Protein AF-A0A3M1SVB4-F1 (afdb_monomer_lite)

Secondary structure (DSSP, 8-state):
-PPPPPEEPTTT--EE-TT-TTEEE-TTT--EEEHHHHHHTTSS-TTT---TTHHHHHHH--HHHHHHHHTSTTHHHHHHHHHHHHHHHHHHHHHHHHHHHHHHHHHHHHHHHT-S-HHHHHHHHHHHHHHHHHHHHHHHHHHHHHSS------S--EEEETTTTEEEE-PPTT--S-S-HHHHHHHTT--SS--PPPPSSPPPSB-TTT--B---SS--SB-TTT--BSB-TTSSBPPP--

Sequence (242 aa):
MPEPSAHRCPYCHEDVAARAADRATCLLCGADHHAECFAENRGCAATACRHPQASLWGRALDHEAVGALAAQPGALERARASALGGQGLFARWVAALGLALGGALLFVAIASALSERPQILLDAALAGACVGLGLSAFLFRRQAEEDLPLRAPREPELHFDPIFGTWTRRFLPGLPPSGPGDELARSVGRAAPPNHPLPGGEGPTACPDCSGSLEPEEPLAFCYHCGGSLVDPQGRWRKVVA

pLDDT: mean 71.02, std 15.65, range [38.31, 93.19]

Structure (mmCIF, N/CA/C/O backbone):
data_AF-A0A3M1SVB4-F1
#
_entry.id   AF-A0A3M1SVB4-F1
#
loop_
_atom_site.group_PDB
_atom_site.id
_atom_site.type_symbol
_atom_site.label_atom_id
_atom_site.label_alt_id
_atom_site.label_comp_id
_atom_site.label_asym_id
_atom_site.label_entity_id
_atom_site.label_seq_id
_atom_site.pdbx_PDB_ins_code
_atom_site.Cartn_x
_atom_site.Cartn_y
_atom_site.Cartn_z
_atom_site.occupancy
_atom_site.B_iso_or_equiv
_atom_site.auth_seq_id
_atom_site.auth_comp_id
_atom_site.auth_asym_id
_atom_site.auth_atom_id
_atom_site.pdbx_PDB_model_num
ATOM 1 N N . MET A 1 1 ? 3.957 8.948 -37.026 1.00 44.50 1 MET A N 1
ATOM 2 C CA . MET A 1 1 ? 3.845 9.150 -35.567 1.00 44.50 1 MET A CA 1
ATOM 3 C C . MET A 1 1 ? 4.513 7.952 -34.918 1.00 44.50 1 MET A C 1
ATOM 5 O O . MET A 1 1 ? 4.221 6.858 -35.386 1.00 44.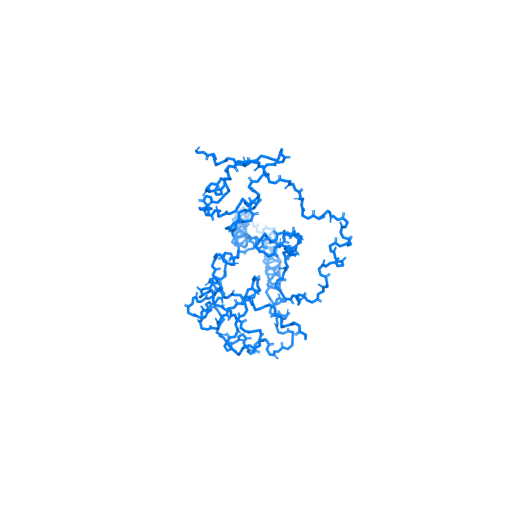50 1 MET A O 1
ATOM 9 N N . PRO A 1 2 ? 5.442 8.127 -33.967 1.00 47.91 2 PRO A N 1
ATOM 10 C CA . PRO A 1 2 ? 6.036 6.993 -33.266 1.00 47.91 2 PRO A CA 1
ATOM 11 C C . PRO A 1 2 ? 4.933 6.243 -32.512 1.00 47.91 2 PRO A C 1
ATOM 13 O O . PRO A 1 2 ? 4.092 6.875 -31.868 1.00 47.91 2 PRO A O 1
ATOM 16 N N . GLU A 1 3 ? 4.893 4.919 -32.650 1.00 54.97 3 GLU A N 1
ATOM 17 C CA . GLU A 1 3 ? 4.007 4.100 -31.828 1.00 54.97 3 GLU A CA 1
ATOM 18 C C . GLU A 1 3 ? 4.420 4.243 -30.355 1.00 54.97 3 GLU A C 1
ATOM 20 O O . GLU A 1 3 ? 5.618 4.324 -30.067 1.00 54.97 3 GLU A O 1
ATOM 25 N N . PRO A 1 4 ? 3.460 4.343 -29.418 1.00 56.34 4 PRO A N 1
ATOM 26 C CA . PRO A 1 4 ? 3.779 4.376 -27.996 1.00 56.34 4 PRO A CA 1
ATOM 27 C C . PRO A 1 4 ? 4.613 3.141 -27.646 1.00 56.34 4 PRO A C 1
ATOM 29 O O . PRO A 1 4 ? 4.270 2.034 -28.055 1.00 56.34 4 PRO A O 1
ATOM 32 N N . SER A 1 5 ? 5.712 3.346 -26.916 1.00 53.06 5 SER A N 1
ATOM 33 C CA . SER A 1 5 ? 6.625 2.281 -26.499 1.00 53.06 5 SER A CA 1
ATOM 34 C C . SER A 1 5 ? 5.839 1.147 -25.848 1.00 53.06 5 SER A C 1
ATOM 36 O O . SER A 1 5 ? 5.163 1.372 -24.841 1.00 53.06 5 SER A O 1
ATOM 38 N N . ALA A 1 6 ? 5.906 -0.047 -26.434 1.00 70.50 6 ALA A N 1
ATOM 39 C CA . ALA A 1 6 ? 5.268 -1.225 -25.875 1.00 70.50 6 ALA A CA 1
ATOM 40 C C . ALA A 1 6 ? 5.825 -1.496 -24.467 1.00 70.50 6 ALA A C 1
ATOM 42 O O . ALA A 1 6 ? 7.034 -1.438 -24.239 1.00 70.50 6 ALA A O 1
ATOM 43 N N . HIS A 1 7 ? 4.935 -1.738 -23.506 1.00 83.44 7 HIS A N 1
ATOM 44 C CA . HIS A 1 7 ? 5.319 -2.085 -22.139 1.00 83.44 7 HIS A CA 1
ATOM 45 C C . HIS A 1 7 ? 5.556 -3.597 -22.058 1.00 83.44 7 HIS A C 1
ATOM 47 O O . HIS A 1 7 ? 4.758 -4.360 -22.590 1.00 83.44 7 HIS A O 1
ATOM 53 N N . ARG A 1 8 ? 6.624 -4.051 -21.390 1.00 90.62 8 ARG A N 1
ATOM 54 C CA . ARG A 1 8 ? 6.904 -5.489 -21.219 1.00 90.62 8 ARG A CA 1
ATOM 55 C C . ARG A 1 8 ? 6.177 -6.075 -20.020 1.00 90.62 8 ARG A C 1
ATOM 57 O O . ARG A 1 8 ? 6.257 -5.525 -18.923 1.00 90.62 8 ARG A O 1
ATOM 64 N N . CYS A 1 9 ? 5.537 -7.223 -20.219 1.00 91.31 9 CYS A N 1
ATOM 65 C CA . CYS A 1 9 ? 4.890 -7.976 -19.153 1.00 91.31 9 CYS A CA 1
ATOM 66 C C . CYS A 1 9 ? 5.945 -8.488 -18.150 1.00 91.31 9 CYS A C 1
ATOM 68 O O . CYS A 1 9 ? 6.855 -9.213 -18.551 1.00 91.31 9 CYS A O 1
ATOM 70 N N . PRO A 1 10 ? 5.829 -8.200 -16.840 1.00 89.56 10 PRO A N 1
ATOM 71 C CA . PRO A 1 10 ? 6.784 -8.672 -15.832 1.00 89.56 10 PRO A CA 1
ATOM 72 C C . PRO A 1 10 ? 6.887 -10.193 -15.635 1.00 89.56 10 PRO A C 1
ATOM 74 O O . PRO A 1 10 ? 7.750 -10.628 -14.879 1.00 89.56 10 PRO A O 1
ATOM 77 N N . TYR A 1 11 ? 5.989 -10.984 -16.233 1.00 90.88 11 TYR A N 1
ATOM 78 C CA . TYR A 1 11 ? 5.984 -12.446 -16.112 1.00 90.88 11 TYR A CA 1
ATOM 79 C C . TYR A 1 11 ? 6.674 -13.126 -17.292 1.00 90.88 11 TYR A C 1
ATOM 81 O O . TYR A 1 11 ? 7.650 -13.842 -17.102 1.00 90.88 11 TYR A O 1
ATOM 89 N N . CYS A 1 12 ? 6.174 -12.904 -18.509 1.00 93.00 12 CYS A N 1
ATOM 90 C CA . CYS A 1 12 ? 6.728 -13.527 -19.712 1.00 93.00 12 CYS A CA 1
ATOM 91 C C . CYS A 1 12 ? 7.829 -12.687 -20.374 1.00 93.00 12 CYS A C 1
ATOM 93 O O . CYS A 1 12 ? 8.516 -13.180 -21.259 1.00 93.00 12 CYS A O 1
ATOM 95 N N . HIS A 1 13 ? 8.016 -11.430 -19.951 1.00 91.50 13 HIS A N 1
ATOM 96 C CA . HIS A 1 13 ? 8.969 -10.470 -20.523 1.00 91.50 13 HIS A CA 1
ATOM 97 C C . HIS A 1 13 ? 8.741 -10.120 -22.003 1.00 91.50 13 HIS A C 1
ATOM 99 O O . HIS A 1 13 ? 9.594 -9.465 -22.613 1.00 91.50 13 HIS A O 1
ATOM 105 N N . GLU A 1 14 ? 7.588 -10.501 -22.553 1.00 92.00 14 GLU A N 1
ATOM 106 C CA . GLU A 1 14 ? 7.129 -10.135 -23.890 1.00 92.00 14 GLU A CA 1
ATOM 107 C C . GLU A 1 14 ? 6.386 -8.794 -23.879 1.00 92.00 14 GLU A C 1
ATOM 109 O O . GLU A 1 14 ? 5.876 -8.339 -22.847 1.00 92.00 14 GLU A O 1
ATOM 114 N N . ASP A 1 15 ? 6.331 -8.152 -25.042 1.00 92.31 15 ASP A N 1
ATOM 115 C CA . ASP A 1 15 ? 5.680 -6.860 -25.218 1.00 92.31 15 ASP A CA 1
ATOM 116 C C . ASP A 1 15 ? 4.149 -7.001 -25.129 1.00 92.31 15 ASP A C 1
ATOM 118 O O . ASP A 1 15 ? 3.527 -7.846 -25.776 1.00 92.31 15 ASP A O 1
ATOM 122 N N . VAL A 1 16 ? 3.521 -6.140 -24.328 1.00 90.12 16 VAL A N 1
ATOM 123 C CA . VAL A 1 16 ? 2.066 -6.005 -24.230 1.00 90.12 16 VAL A CA 1
ATOM 124 C C . VAL A 1 16 ? 1.641 -4.924 -25.213 1.00 90.12 16 VAL A C 1
ATOM 126 O O . VAL A 1 16 ? 1.949 -3.739 -25.046 1.00 90.12 16 VAL A O 1
ATOM 129 N N . ALA A 1 17 ? 0.929 -5.320 -26.264 1.00 85.81 17 ALA A N 1
ATOM 130 C CA . ALA A 1 17 ? 0.442 -4.367 -27.248 1.00 85.81 17 ALA A CA 1
ATOM 131 C C . ALA A 1 17 ? -0.541 -3.370 -26.596 1.00 85.81 17 ALA A C 1
ATOM 133 O O . ALA A 1 17 ? -1.485 -3.739 -25.897 1.00 85.81 17 ALA A O 1
ATOM 134 N N . ALA A 1 18 ? -0.334 -2.072 -26.847 1.00 72.31 18 ALA A N 1
ATOM 135 C CA . ALA A 1 18 ? -0.986 -0.986 -26.106 1.00 72.31 18 ALA A CA 1
ATOM 136 C C . ALA A 1 18 ? -2.531 -1.004 -26.148 1.00 72.31 18 ALA A C 1
ATOM 138 O O . ALA A 1 18 ? -3.178 -0.462 -25.248 1.00 72.31 18 ALA A O 1
ATOM 139 N N . ARG A 1 19 ? -3.121 -1.609 -27.190 1.00 68.12 19 ARG A N 1
ATOM 140 C CA . ARG A 1 19 ? -4.576 -1.711 -27.424 1.00 68.12 19 ARG A CA 1
ATOM 141 C C . ARG A 1 19 ? -5.087 -3.151 -27.492 1.00 68.12 19 ARG A C 1
ATOM 143 O O . ARG A 1 19 ? -6.151 -3.392 -28.058 1.00 68.12 19 ARG A O 1
ATOM 150 N N . ALA A 1 20 ? -4.319 -4.104 -26.988 1.00 75.25 20 ALA A N 1
ATOM 151 C CA . ALA A 1 20 ? -4.681 -5.501 -27.110 1.00 75.25 20 ALA A CA 1
ATOM 152 C C . ALA A 1 20 ? -5.782 -5.873 -26.098 1.00 75.25 20 ALA A C 1
ATOM 154 O O . ALA A 1 20 ? -5.807 -5.371 -24.973 1.00 75.25 20 ALA A O 1
ATOM 155 N N . ALA A 1 21 ? -6.749 -6.687 -26.531 1.00 80.06 21 ALA A N 1
ATOM 156 C CA . ALA A 1 21 ? -7.890 -7.104 -25.705 1.00 80.06 21 ALA A CA 1
ATOM 157 C C . ALA A 1 21 ? -7.462 -7.994 -24.524 1.00 80.06 21 ALA A C 1
ATOM 159 O O . ALA A 1 21 ? -8.173 -8.109 -23.530 1.00 80.06 21 ALA A O 1
ATOM 160 N N . ASP A 1 22 ? -6.281 -8.588 -24.635 1.00 82.38 22 ASP A N 1
ATOM 161 C CA . ASP A 1 22 ? -5.578 -9.398 -23.652 1.00 82.38 22 ASP A CA 1
ATOM 162 C C . ASP A 1 22 ? -4.668 -8.559 -22.739 1.00 82.38 22 ASP A C 1
ATOM 164 O O . ASP A 1 22 ? -3.792 -9.113 -22.091 1.00 82.38 22 ASP A O 1
ATOM 168 N N . ARG A 1 23 ? -4.846 -7.237 -22.641 1.00 87.88 23 ARG A N 1
ATOM 169 C CA . ARG A 1 23 ? -4.112 -6.403 -21.678 1.00 87.88 23 ARG A CA 1
ATOM 170 C C . ARG A 1 23 ? -4.833 -6.350 -20.328 1.00 87.88 23 ARG A C 1
ATOM 172 O O . ARG A 1 23 ? -5.987 -5.935 -20.243 1.00 87.88 23 ARG A O 1
ATOM 179 N N . ALA A 1 24 ? -4.117 -6.664 -19.255 1.00 88.81 24 ALA A N 1
ATOM 180 C CA . ALA A 1 24 ? -4.521 -6.411 -17.876 1.00 88.81 24 ALA A CA 1
ATOM 181 C C . ALA A 1 24 ? -3.561 -5.409 -17.218 1.00 88.81 24 ALA A C 1
ATOM 183 O O . ALA A 1 24 ? -2.347 -5.543 -17.326 1.00 88.81 24 ALA A O 1
ATOM 184 N N . THR A 1 25 ? -4.092 -4.421 -16.496 1.00 85.44 25 THR A N 1
ATOM 185 C CA . THR A 1 25 ? -3.279 -3.423 -15.785 1.00 85.44 25 THR A CA 1
ATOM 186 C C . THR A 1 25 ? -3.437 -3.600 -14.280 1.00 85.44 25 THR A C 1
ATOM 188 O O . THR A 1 25 ? -4.552 -3.629 -13.752 1.00 85.44 25 THR A O 1
ATOM 191 N N . CYS A 1 26 ? -2.321 -3.691 -13.557 1.00 83.19 26 CYS A N 1
ATOM 192 C CA . CYS A 1 26 ? -2.348 -3.768 -12.102 1.00 83.19 26 CYS A CA 1
ATOM 193 C C . CYS A 1 26 ? -2.902 -2.464 -11.503 1.00 83.19 26 CYS A C 1
ATOM 195 O O . CYS A 1 26 ? -2.308 -1.399 -11.658 1.00 83.19 26 CYS A O 1
ATOM 197 N N . LEU A 1 27 ? -3.983 -2.548 -10.724 1.00 79.50 27 LEU A N 1
ATOM 198 C CA . LEU A 1 27 ? -4.614 -1.380 -10.090 1.00 79.50 27 LEU A CA 1
ATOM 199 C C . LEU A 1 27 ? -3.767 -0.716 -8.989 1.00 79.50 27 LEU A C 1
ATOM 201 O O . LEU A 1 27 ? -4.125 0.363 -8.525 1.00 79.50 27 LEU A O 1
ATOM 205 N N . LEU A 1 28 ? -2.680 -1.354 -8.543 1.00 78.69 28 LEU A N 1
ATOM 206 C CA . LEU A 1 28 ? -1.818 -0.847 -7.469 1.00 78.69 28 LEU A CA 1
ATOM 207 C C . LEU A 1 28 ? -0.565 -0.150 -8.004 1.00 78.69 28 LEU A C 1
ATOM 209 O O . LEU A 1 28 ? -0.239 0.941 -7.545 1.00 78.69 28 LEU A O 1
ATOM 213 N N . CYS A 1 29 ? 0.143 -0.765 -8.956 1.00 80.12 29 CYS A N 1
ATOM 214 C CA . CYS A 1 29 ? 1.381 -0.206 -9.511 1.00 80.12 29 CYS A CA 1
ATOM 215 C C . CYS A 1 29 ? 1.255 0.308 -10.951 1.00 80.12 29 CYS A C 1
ATOM 217 O O . CYS A 1 29 ? 2.188 0.936 -11.435 1.00 80.12 29 CYS A O 1
ATOM 219 N N . GLY A 1 30 ? 0.137 0.051 -11.636 1.00 83.31 30 GLY A N 1
ATOM 220 C CA . GLY A 1 30 ? -0.077 0.469 -13.024 1.00 83.31 30 GLY A CA 1
ATOM 221 C C . GLY A 1 30 ? 0.683 -0.348 -14.072 1.00 83.31 30 GLY A C 1
ATOM 222 O O . GLY A 1 30 ? 0.624 0.006 -15.242 1.00 83.31 30 GLY A O 1
ATOM 223 N N . ALA A 1 31 ? 1.388 -1.417 -13.683 1.00 86.50 31 ALA A N 1
ATOM 224 C CA . ALA A 1 31 ? 2.101 -2.277 -14.626 1.00 86.50 31 ALA A CA 1
ATOM 225 C C . ALA A 1 31 ? 1.128 -3.034 -15.542 1.00 86.50 31 ALA A C 1
ATOM 227 O O . ALA A 1 31 ? 0.095 -3.530 -15.079 1.00 86.50 31 ALA A O 1
ATOM 228 N N . ASP A 1 32 ? 1.489 -3.139 -16.820 1.00 90.50 32 ASP A N 1
ATOM 229 C CA . ASP A 1 32 ? 0.746 -3.902 -17.818 1.00 90.50 32 ASP A CA 1
ATOM 230 C C . ASP A 1 32 ? 1.206 -5.361 -17.867 1.00 90.50 32 ASP A C 1
ATOM 232 O O . ASP A 1 32 ? 2.391 -5.676 -17.752 1.00 90.50 32 ASP A O 1
ATOM 236 N N . HIS A 1 33 ? 0.240 -6.250 -18.057 1.00 91.00 33 HIS A N 1
ATOM 237 C CA . HIS A 1 33 ? 0.404 -7.690 -18.171 1.00 91.00 33 HIS A CA 1
ATOM 238 C C . HIS A 1 33 ? -0.462 -8.213 -19.313 1.00 91.00 33 HIS A C 1
ATOM 240 O O . HIS A 1 33 ? -1.511 -7.639 -19.612 1.00 91.00 33 HIS A O 1
ATOM 246 N N . HIS A 1 34 ? -0.091 -9.358 -19.877 1.00 93.06 34 HIS A N 1
ATOM 247 C CA . HIS A 1 34 ? -1.065 -10.179 -20.589 1.00 93.06 34 HIS A CA 1
ATOM 248 C C . HIS A 1 34 ? -2.101 -10.704 -19.590 1.00 93.06 34 HIS A C 1
ATOM 250 O O . HIS A 1 34 ? -1.763 -11.084 -18.464 1.00 93.06 34 HIS A O 1
ATOM 256 N N . ALA A 1 35 ? -3.367 -10.708 -19.985 1.00 90.00 35 ALA A N 1
ATOM 257 C CA . ALA A 1 35 ? -4.499 -11.079 -19.151 1.00 90.00 35 ALA A CA 1
ATOM 258 C C . ALA A 1 35 ? -4.358 -12.516 -18.645 1.00 90.00 35 ALA A C 1
ATOM 260 O O . ALA A 1 35 ? -4.635 -12.777 -17.478 1.00 90.00 35 ALA A O 1
ATOM 261 N N . GLU A 1 36 ? -3.839 -13.411 -19.489 1.00 90.69 36 GLU A N 1
ATOM 262 C CA . GLU A 1 36 ? -3.527 -14.792 -19.123 1.00 90.69 36 GLU A CA 1
ATOM 263 C C . GLU A 1 36 ? -2.444 -14.862 -18.038 1.00 90.69 36 GLU A C 1
ATOM 265 O O . GLU A 1 36 ? -2.686 -15.437 -16.979 1.00 90.69 36 GLU A O 1
ATOM 270 N N . CYS A 1 37 ? -1.302 -14.184 -18.223 1.00 91.50 37 CYS A N 1
ATOM 271 C CA . CYS A 1 37 ? -0.236 -14.157 -17.216 1.00 91.50 37 CYS A CA 1
ATOM 272 C C . CYS A 1 37 ? -0.710 -13.567 -15.878 1.00 91.50 37 CYS A C 1
ATOM 274 O O . CYS A 1 37 ? -0.323 -14.052 -14.813 1.00 91.50 37 CYS A O 1
ATOM 276 N N . PHE A 1 38 ? -1.539 -12.520 -15.915 1.00 90.75 38 PHE A N 1
ATOM 277 C CA . PHE A 1 38 ? -2.094 -11.900 -14.710 1.00 90.75 38 PHE A CA 1
ATOM 278 C C . PHE A 1 38 ? -3.065 -12.837 -13.975 1.00 90.75 38 PHE A C 1
ATOM 280 O O . PHE A 1 38 ? -3.019 -12.928 -12.744 1.00 90.75 38 PHE A O 1
ATOM 287 N N . ALA A 1 39 ? -3.914 -13.554 -14.720 1.00 85.88 39 ALA A N 1
ATOM 288 C CA . ALA A 1 39 ? -4.879 -14.508 -14.181 1.00 85.88 39 ALA A CA 1
ATOM 289 C C . ALA A 1 39 ? -4.195 -15.753 -13.592 1.00 85.88 39 ALA A C 1
ATOM 291 O O . ALA A 1 39 ? -4.492 -16.141 -12.459 1.00 85.88 39 ALA A O 1
ATOM 292 N N . GLU A 1 40 ? -3.239 -16.341 -14.317 1.00 89.12 40 GLU A N 1
ATOM 293 C CA . GLU A 1 40 ? -2.499 -17.536 -13.890 1.00 89.12 40 GLU A CA 1
ATOM 294 C C . GLU A 1 40 ? -1.752 -17.291 -12.572 1.00 89.12 40 GLU A C 1
ATOM 296 O O . GLU A 1 40 ? -1.820 -18.093 -11.637 1.00 89.12 40 GLU A O 1
ATOM 301 N N . ASN A 1 41 ? -1.119 -16.122 -12.453 1.00 87.00 41 ASN A N 1
ATOM 302 C CA . ASN A 1 41 ? -0.373 -15.736 -11.259 1.00 87.00 41 ASN A CA 1
ATOM 303 C C . ASN A 1 41 ? -1.246 -15.093 -10.169 1.00 87.00 41 ASN A C 1
ATOM 305 O O . ASN A 1 41 ? -0.741 -14.753 -9.093 1.00 87.00 41 ASN A O 1
ATOM 309 N N . ARG A 1 42 ? -2.556 -14.949 -10.417 1.00 85.31 42 ARG A N 1
ATOM 310 C CA . ARG A 1 42 ? -3.536 -14.353 -9.495 1.00 85.31 42 ARG A CA 1
ATOM 311 C C . ARG A 1 42 ? -3.110 -12.964 -9.005 1.00 85.31 42 ARG A C 1
ATOM 313 O O . ARG A 1 42 ? -3.245 -12.654 -7.815 1.00 85.31 42 ARG A O 1
ATOM 320 N N . GLY A 1 43 ? -2.592 -12.123 -9.901 1.00 86.69 43 GLY A N 1
ATOM 321 C CA . GLY A 1 43 ? -2.200 -10.744 -9.598 1.00 86.69 43 GLY A CA 1
ATOM 322 C C . GLY A 1 43 ? -0.923 -10.282 -10.299 1.00 86.69 43 GLY A C 1
ATOM 323 O O . GLY A 1 43 ? -0.471 -10.876 -11.269 1.00 86.69 43 GLY A O 1
ATOM 324 N N . CYS A 1 44 ? -0.353 -9.180 -9.800 1.00 88.38 44 CYS A N 1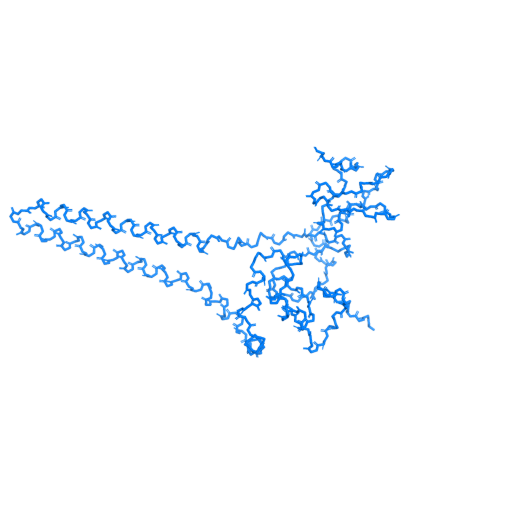
ATOM 325 C CA . CYS A 1 44 ? 0.910 -8.625 -10.293 1.00 88.38 44 CYS A CA 1
ATOM 326 C C . CYS A 1 44 ? 2.109 -9.290 -9.601 1.00 88.38 44 CYS A C 1
ATOM 328 O O . CYS A 1 44 ? 2.041 -9.623 -8.413 1.00 88.38 44 CYS A O 1
ATOM 330 N N . ALA A 1 45 ? 3.226 -9.426 -10.323 1.00 82.62 45 ALA A N 1
ATOM 331 C CA . ALA A 1 45 ? 4.447 -10.031 -9.805 1.00 82.62 45 ALA A CA 1
ATOM 332 C C . ALA A 1 45 ? 4.950 -9.238 -8.596 1.00 82.62 45 ALA A C 1
ATOM 334 O O . ALA A 1 45 ? 5.080 -8.021 -8.679 1.00 82.62 45 ALA A O 1
ATOM 335 N N . ALA A 1 46 ? 5.281 -9.900 -7.483 1.00 72.88 46 ALA A N 1
ATOM 336 C CA . ALA A 1 46 ? 5.789 -9.218 -6.284 1.00 72.88 46 ALA A CA 1
ATOM 337 C C . ALA A 1 46 ? 7.106 -8.458 -6.540 1.00 72.88 46 ALA A C 1
ATOM 339 O O . ALA A 1 46 ? 7.401 -7.468 -5.877 1.00 72.88 46 ALA A O 1
ATOM 340 N N . THR A 1 47 ? 7.886 -8.903 -7.527 1.00 70.06 47 THR A N 1
ATOM 341 C CA . THR A 1 47 ? 9.111 -8.237 -7.985 1.00 70.06 47 THR A CA 1
ATOM 342 C C . THR A 1 47 ? 8.829 -6.927 -8.723 1.00 70.06 47 THR A C 1
ATOM 344 O O . THR A 1 47 ? 9.604 -5.983 -8.601 1.00 70.06 47 THR A O 1
ATOM 347 N N . ALA A 1 48 ? 7.702 -6.835 -9.436 1.00 70.06 48 ALA A N 1
ATOM 348 C CA . ALA A 1 48 ? 7.284 -5.632 -10.158 1.00 70.06 48 ALA A CA 1
ATOM 349 C C . ALA A 1 48 ? 6.353 -4.732 -9.327 1.00 70.06 48 ALA A C 1
ATOM 351 O O . ALA A 1 48 ? 6.383 -3.506 -9.434 1.00 70.06 48 ALA A O 1
ATOM 352 N N . CYS A 1 49 ? 5.535 -5.323 -8.457 1.00 80.69 49 CYS A N 1
ATOM 353 C CA . CYS A 1 49 ? 4.619 -4.623 -7.575 1.00 80.69 49 CYS A CA 1
ATOM 354 C C . CYS A 1 49 ? 5.204 -4.533 -6.170 1.00 80.69 49 CYS A C 1
ATOM 356 O O . CYS A 1 49 ? 5.134 -5.477 -5.389 1.00 80.69 49 CYS A O 1
ATOM 358 N N . ARG A 1 50 ? 5.687 -3.348 -5.784 1.00 68.69 50 ARG A N 1
ATOM 359 C CA . ARG A 1 50 ? 6.162 -3.102 -4.409 1.00 68.69 50 ARG A CA 1
ATOM 360 C C . ARG A 1 50 ? 5.042 -3.104 -3.354 1.00 68.69 50 ARG A C 1
ATOM 362 O O . ARG A 1 50 ? 5.303 -2.793 -2.195 1.00 68.69 50 ARG A O 1
ATOM 369 N N . HIS A 1 51 ? 3.802 -3.414 -3.736 1.00 70.81 51 HIS A N 1
ATOM 370 C CA . HIS A 1 51 ? 2.685 -3.481 -2.808 1.00 70.81 51 HIS A CA 1
ATOM 371 C C . HIS A 1 51 ? 2.566 -4.906 -2.239 1.00 70.81 51 HIS A C 1
ATOM 373 O O . HIS A 1 51 ? 2.252 -5.828 -2.993 1.00 70.81 51 HIS A O 1
ATOM 379 N N . PRO A 1 52 ? 2.737 -5.118 -0.919 1.00 62.84 52 PRO A N 1
ATOM 380 C CA . PRO A 1 52 ? 2.745 -6.457 -0.310 1.00 62.84 52 PRO A CA 1
ATOM 381 C C . PRO A 1 52 ? 1.419 -7.219 -0.469 1.00 62.84 52 PRO A C 1
ATOM 383 O O . PRO A 1 52 ? 1.354 -8.422 -0.247 1.00 62.84 52 PRO A O 1
ATOM 386 N N . GLN A 1 53 ? 0.357 -6.524 -0.880 1.00 65.06 53 GLN A N 1
ATOM 387 C CA . GLN A 1 53 ? -0.970 -7.093 -1.107 1.00 65.06 53 GLN A CA 1
ATOM 388 C C . GLN A 1 53 ? -1.261 -7.419 -2.582 1.00 65.06 53 GLN A C 1
ATOM 390 O O . GLN A 1 53 ? -2.349 -7.898 -2.879 1.00 65.06 53 GLN A O 1
ATOM 395 N N . ALA A 1 54 ? -0.342 -7.192 -3.523 1.00 63.66 54 ALA A N 1
ATOM 396 C CA . ALA A 1 54 ? -0.621 -7.353 -4.956 1.00 63.66 54 ALA A CA 1
ATOM 397 C C . ALA A 1 54 ? -1.123 -8.757 -5.356 1.00 63.66 54 ALA A C 1
ATOM 399 O O . ALA A 1 54 ? -1.980 -8.877 -6.230 1.00 63.66 54 ALA A O 1
ATOM 400 N N . SER A 1 55 ? -0.662 -9.799 -4.661 1.00 60.66 55 SER A N 1
ATOM 401 C CA . SER A 1 55 ? -1.086 -11.198 -4.842 1.00 60.66 55 SER A CA 1
ATOM 402 C C . SER A 1 55 ? -2.407 -11.562 -4.141 1.00 60.66 55 SER A C 1
ATOM 404 O O . SER A 1 55 ? -2.948 -12.655 -4.326 1.00 60.66 55 SER A O 1
ATOM 406 N N . LEU A 1 56 ? -2.926 -10.680 -3.281 1.00 57.84 56 LEU A N 1
ATOM 407 C CA . LEU A 1 56 ? -4.226 -10.851 -2.626 1.00 57.84 56 LEU A CA 1
ATOM 408 C C . LEU A 1 56 ? -5.352 -10.281 -3.491 1.00 57.84 56 LEU A C 1
ATOM 410 O O . LEU A 1 56 ? -6.432 -10.861 -3.551 1.00 57.84 56 LEU A O 1
ATOM 414 N N . TRP A 1 57 ? -5.090 -9.188 -4.209 1.00 55.38 57 TRP A N 1
ATOM 415 C CA . TRP A 1 57 ? -6.103 -8.522 -5.027 1.00 55.38 57 TRP A CA 1
ATOM 416 C C . TRP A 1 57 ? -6.428 -9.282 -6.313 1.00 55.38 57 TRP A C 1
ATOM 418 O O . TRP A 1 57 ? -7.588 -9.300 -6.712 1.00 55.38 57 TRP A O 1
ATOM 428 N N . GLY A 1 58 ? -5.467 -9.992 -6.912 1.00 54.06 58 GLY A N 1
ATOM 429 C CA . GLY A 1 58 ? -5.767 -10.853 -8.060 1.00 54.06 58 GLY A CA 1
ATOM 430 C C . GLY A 1 58 ? -6.524 -12.142 -7.706 1.00 54.06 58 GLY A C 1
ATOM 431 O O . GLY A 1 58 ? -6.914 -12.875 -8.604 1.00 54.06 58 GLY A O 1
ATOM 432 N N . ARG A 1 59 ? -6.790 -12.410 -6.416 1.00 50.00 59 ARG A N 1
ATOM 433 C CA . ARG A 1 59 ? -7.726 -13.461 -5.971 1.00 50.00 59 ARG A CA 1
ATOM 434 C C . ARG A 1 59 ? -9.150 -12.966 -5.728 1.00 50.00 59 ARG A C 1
ATOM 436 O O . ARG A 1 59 ? -10.063 -13.779 -5.732 1.00 50.00 59 ARG A O 1
ATOM 443 N N . ALA A 1 60 ? -9.332 -11.675 -5.453 1.00 46.09 60 ALA A N 1
ATOM 444 C CA . ALA A 1 60 ? -10.619 -11.120 -5.024 1.00 46.09 60 ALA A CA 1
ATOM 445 C C . ALA A 1 60 ? -11.441 -10.524 -6.175 1.00 46.09 60 ALA A C 1
ATOM 447 O O . ALA A 1 60 ? -12.602 -10.169 -5.996 1.00 46.09 60 ALA A O 1
ATOM 448 N N . LEU A 1 61 ? -10.828 -10.380 -7.342 1.00 52.03 61 LEU A N 1
ATOM 449 C CA . LEU A 1 61 ? -11.401 -9.687 -8.473 1.00 52.03 61 LEU A CA 1
ATOM 450 C C . LEU A 1 61 ? -11.500 -10.660 -9.643 1.00 52.03 61 LEU A C 1
ATOM 452 O O . LEU A 1 61 ? -10.566 -10.785 -10.429 1.00 52.03 61 LEU A O 1
ATOM 456 N N . ASP A 1 62 ? -12.640 -11.348 -9.744 1.00 54.59 62 ASP A N 1
ATOM 457 C CA . ASP A 1 62 ? -13.033 -11.992 -10.997 1.00 54.59 62 ASP A CA 1
ATOM 458 C C . ASP A 1 62 ? -12.921 -10.953 -12.120 1.00 54.59 62 ASP A C 1
ATOM 460 O O . ASP A 1 62 ? -13.424 -9.829 -11.998 1.00 54.59 62 ASP A O 1
ATOM 464 N N . HIS A 1 63 ? -12.241 -11.310 -13.210 1.00 53.94 63 HIS A N 1
ATOM 465 C CA . HIS A 1 63 ? -12.010 -10.413 -14.347 1.00 53.94 63 HIS A CA 1
ATOM 466 C C . HIS A 1 63 ? -13.319 -9.818 -14.891 1.00 53.94 63 HIS A C 1
ATOM 468 O O . HIS A 1 63 ? -13.353 -8.664 -15.322 1.00 53.94 63 HIS A O 1
ATOM 474 N N . GLU A 1 64 ? -14.413 -10.575 -14.792 1.00 55.25 64 GLU A N 1
ATOM 475 C CA . GLU A 1 64 ? -15.756 -10.146 -15.172 1.00 55.25 64 GLU A CA 1
ATOM 476 C C . GLU A 1 64 ? -16.298 -9.042 -14.246 1.00 55.25 64 GLU A C 1
ATOM 478 O O . GLU A 1 64 ? -16.862 -8.051 -14.714 1.00 55.25 64 GLU A O 1
ATOM 483 N N . ALA A 1 65 ? -16.039 -9.135 -12.938 1.00 56.75 65 ALA A N 1
ATOM 484 C CA . ALA A 1 65 ? -16.453 -8.132 -11.959 1.00 56.75 65 ALA A CA 1
ATOM 485 C C . ALA A 1 65 ? -15.666 -6.819 -12.105 1.00 56.75 65 ALA A C 1
ATOM 487 O O . ALA A 1 65 ? -16.248 -5.739 -11.978 1.00 56.75 65 ALA A O 1
ATOM 488 N N . VAL A 1 66 ? -14.365 -6.883 -12.418 1.00 57.56 66 VAL A N 1
ATOM 489 C CA . VAL A 1 66 ? -13.546 -5.680 -12.682 1.00 57.56 66 VAL A CA 1
ATOM 490 C C . VAL A 1 66 ? -13.927 -5.034 -14.000 1.00 57.56 66 VAL A C 1
ATOM 492 O O . VAL A 1 66 ? -14.058 -3.814 -14.041 1.00 57.56 66 VAL A O 1
ATOM 495 N N . GLY A 1 67 ? -14.139 -5.823 -15.057 1.00 60.31 67 GLY A N 1
ATOM 496 C CA . GLY A 1 67 ? -14.615 -5.312 -16.342 1.00 60.31 67 GLY A CA 1
ATOM 497 C C . GLY A 1 67 ? -15.964 -4.605 -16.198 1.00 60.31 67 GLY A C 1
ATOM 498 O O . GLY A 1 67 ? -16.128 -3.480 -16.673 1.00 60.31 67 GLY A O 1
ATOM 499 N N . ALA A 1 68 ? -16.897 -5.205 -15.452 1.00 62.94 68 ALA A N 1
ATOM 500 C CA . ALA A 1 68 ? -18.201 -4.614 -15.162 1.00 62.94 68 ALA A CA 1
ATOM 501 C C . ALA A 1 68 ? -18.116 -3.346 -14.288 1.00 62.94 68 ALA A C 1
ATOM 503 O O . ALA A 1 68 ? -18.874 -2.400 -14.517 1.00 62.94 68 ALA A O 1
ATOM 504 N N . LEU A 1 69 ? -17.195 -3.288 -13.313 1.00 55.22 69 LEU A N 1
ATOM 505 C CA . LEU A 1 69 ? -16.960 -2.078 -12.514 1.00 55.22 69 LEU A CA 1
ATOM 506 C C . LEU A 1 69 ? -16.275 -0.975 -13.332 1.00 55.22 69 LEU A C 1
ATOM 508 O O . LEU A 1 69 ? -16.683 0.178 -13.254 1.00 55.22 69 LEU A O 1
ATOM 512 N N . ALA A 1 70 ? -15.248 -1.300 -14.116 1.00 56.84 70 ALA A N 1
ATOM 513 C CA . ALA A 1 70 ? -14.489 -0.334 -14.911 1.00 56.84 70 ALA A CA 1
ATOM 514 C C . ALA A 1 70 ? -15.327 0.276 -16.047 1.00 56.84 70 ALA A C 1
ATOM 516 O O . ALA A 1 70 ? -15.126 1.436 -16.402 1.00 56.84 70 ALA A O 1
ATOM 517 N N . ALA A 1 71 ? -16.307 -0.469 -16.570 1.00 66.62 71 ALA A N 1
ATOM 518 C CA . ALA A 1 71 ? -17.276 0.030 -17.544 1.00 66.62 71 ALA A CA 1
ATOM 519 C C . ALA A 1 71 ? -18.259 1.065 -16.960 1.00 66.62 71 ALA A C 1
ATOM 521 O O . ALA A 1 71 ? -18.932 1.765 -17.716 1.00 66.62 71 ALA A O 1
ATOM 522 N N . GLN A 1 72 ? -18.355 1.185 -15.631 1.00 67.62 72 GLN A N 1
ATOM 523 C CA . GLN A 1 72 ? -19.202 2.177 -14.977 1.00 67.62 72 GLN A CA 1
ATOM 524 C C . GLN A 1 72 ? -18.392 3.430 -14.604 1.00 67.62 72 GLN A C 1
ATOM 526 O O . GLN A 1 72 ? -17.538 3.368 -13.710 1.00 67.62 72 GLN A O 1
ATOM 531 N N . PRO A 1 73 ? -18.692 4.601 -15.200 1.00 62.75 73 PRO A N 1
ATOM 532 C CA . PRO A 1 73 ? -18.074 5.859 -14.797 1.00 62.75 73 PRO A CA 1
ATOM 533 C C . PRO A 1 73 ? -18.253 6.081 -13.286 1.00 62.75 73 PRO A C 1
ATOM 535 O O . PRO A 1 73 ? -19.356 5.957 -12.749 1.00 62.75 73 PRO A O 1
ATOM 538 N N . GLY A 1 74 ? -17.159 6.363 -12.578 1.00 65.56 74 GLY A N 1
ATOM 539 C CA . GLY A 1 74 ? -17.178 6.641 -11.139 1.00 65.56 74 GLY A CA 1
ATOM 540 C C . GLY A 1 74 ? -17.413 5.431 -10.222 1.00 65.56 74 GLY A C 1
ATOM 541 O O . GLY A 1 74 ? -17.575 5.606 -9.014 1.00 65.56 74 GLY A O 1
ATOM 542 N N . ALA A 1 75 ? -17.446 4.189 -10.722 1.00 68.56 75 ALA A N 1
ATOM 543 C CA . ALA A 1 75 ? -17.515 3.015 -9.842 1.00 68.56 75 ALA A CA 1
ATOM 544 C C . ALA A 1 75 ? -16.238 2.829 -9.011 1.00 68.56 75 ALA A C 1
ATOM 546 O O . ALA A 1 75 ? -16.323 2.460 -7.842 1.00 68.56 75 ALA A O 1
ATOM 547 N N . LEU A 1 76 ? -15.073 3.175 -9.568 1.00 62.06 76 LEU A N 1
ATOM 548 C CA . LEU A 1 76 ? -13.805 3.153 -8.835 1.00 62.06 76 LEU A CA 1
ATOM 549 C C . LEU A 1 76 ? -13.783 4.196 -7.702 1.00 62.06 76 LEU A C 1
ATOM 551 O O . LEU A 1 76 ? -13.317 3.912 -6.601 1.00 62.06 76 LEU A O 1
ATOM 555 N N . GLU A 1 77 ? -14.333 5.389 -7.946 1.00 64.06 77 GLU A N 1
ATOM 556 C CA . GLU A 1 77 ? -14.487 6.438 -6.929 1.00 64.06 77 GLU A CA 1
ATOM 557 C C . GLU A 1 77 ? -15.508 6.065 -5.861 1.00 64.06 77 GLU A C 1
ATOM 559 O O . GLU A 1 77 ? -15.250 6.301 -4.685 1.00 64.06 77 GLU A O 1
ATOM 564 N N . ARG A 1 78 ? -16.618 5.414 -6.226 1.00 66.62 78 ARG A N 1
ATOM 565 C CA . ARG A 1 78 ? -17.585 4.888 -5.251 1.00 66.62 78 ARG A CA 1
ATOM 566 C C . ARG A 1 78 ? -17.001 3.751 -4.416 1.00 66.62 78 ARG A C 1
ATOM 568 O O . ARG A 1 78 ? -17.196 3.759 -3.207 1.00 66.62 78 ARG A O 1
ATOM 575 N N . ALA A 1 79 ? -16.233 2.845 -5.021 1.00 63.56 79 ALA A N 1
ATOM 576 C CA . ALA A 1 79 ? -15.526 1.779 -4.311 1.00 63.56 79 ALA A CA 1
ATOM 577 C C . ALA A 1 79 ? -14.457 2.338 -3.353 1.00 63.56 79 ALA A C 1
ATOM 579 O O . ALA A 1 79 ? -14.354 1.895 -2.207 1.00 63.56 79 ALA A O 1
ATOM 580 N N . ARG A 1 80 ? -13.707 3.368 -3.777 1.00 62.03 80 ARG A N 1
ATOM 581 C CA . ARG A 1 80 ? -12.788 4.117 -2.898 1.00 62.03 80 ARG A CA 1
ATOM 582 C C . ARG A 1 80 ? -13.536 4.833 -1.776 1.00 62.03 80 ARG A C 1
ATOM 584 O O . ARG A 1 80 ? -13.123 4.739 -0.626 1.00 62.03 80 ARG A O 1
ATOM 591 N N . ALA A 1 81 ? -14.639 5.510 -2.082 1.00 57.50 81 ALA A N 1
ATOM 592 C CA . ALA A 1 81 ? -15.448 6.215 -1.093 1.00 57.50 81 ALA A CA 1
ATOM 593 C C . ALA A 1 81 ? -16.104 5.255 -0.088 1.00 57.50 81 ALA A C 1
ATOM 595 O O . ALA A 1 81 ? -16.208 5.603 1.082 1.00 57.50 81 ALA A O 1
ATOM 596 N N . SER A 1 82 ? -16.488 4.038 -0.490 1.00 60.78 82 SER A N 1
ATOM 597 C CA . SER A 1 82 ? -16.986 3.009 0.432 1.00 60.78 82 SER A CA 1
ATOM 598 C C . SER A 1 82 ? -15.873 2.383 1.270 1.00 60.78 82 SER A C 1
ATOM 600 O O . SER A 1 82 ? -16.081 2.134 2.454 1.00 60.78 82 SER A O 1
ATOM 602 N N . ALA A 1 83 ? -14.685 2.181 0.690 1.00 56.47 83 ALA A N 1
ATOM 603 C CA . ALA A 1 83 ? -13.522 1.687 1.426 1.00 56.47 83 ALA A CA 1
ATOM 604 C C . ALA A 1 83 ? -13.054 2.700 2.486 1.00 56.47 83 ALA A C 1
ATOM 606 O O . ALA A 1 83 ? -12.726 2.319 3.605 1.00 56.47 83 ALA A O 1
ATOM 607 N N . LEU A 1 84 ? -13.098 3.996 2.165 1.00 53.50 84 LEU A N 1
ATOM 608 C CA . LEU A 1 84 ? -12.776 5.084 3.095 1.00 53.50 84 LEU A CA 1
ATOM 609 C C . LEU A 1 84 ? -13.943 5.412 4.048 1.00 53.50 84 LEU A C 1
ATOM 611 O O . LEU A 1 84 ? -13.728 5.836 5.181 1.00 53.50 84 LEU A O 1
ATOM 615 N N . GLY A 1 85 ? -15.188 5.177 3.626 1.00 50.94 85 GLY A N 1
ATOM 616 C CA . GLY A 1 85 ? -16.406 5.429 4.403 1.00 50.94 85 GLY A CA 1
ATOM 617 C C . GLY A 1 85 ? -16.643 4.449 5.557 1.00 50.94 85 GLY A C 1
ATOM 618 O O . GLY A 1 85 ? -17.421 4.758 6.464 1.00 50.94 85 GLY A O 1
ATOM 619 N N . GLY A 1 86 ? -15.944 3.307 5.581 1.00 53.41 86 GLY A N 1
ATOM 620 C CA . GLY A 1 86 ? -15.983 2.347 6.692 1.00 53.41 86 GLY A CA 1
ATOM 621 C C . GLY A 1 86 ? -15.564 2.952 8.039 1.00 53.41 86 GLY A C 1
ATOM 622 O O . GLY A 1 86 ? -16.127 2.598 9.077 1.00 53.41 86 GLY A O 1
ATOM 623 N N . GLN A 1 87 ? -14.681 3.959 8.024 1.00 57.62 87 GLN A N 1
ATOM 624 C CA . GLN A 1 87 ? -14.234 4.660 9.234 1.00 57.62 87 GLN A CA 1
ATOM 625 C C . GLN A 1 87 ? -15.376 5.409 9.951 1.00 57.62 87 GLN A C 1
ATOM 627 O O . GLN A 1 87 ? -15.369 5.542 11.176 1.00 57.62 87 GLN A O 1
ATOM 632 N N . GLY A 1 88 ? -16.412 5.838 9.218 1.00 59.62 88 GLY A N 1
ATOM 633 C CA . GLY A 1 88 ? -17.562 6.542 9.793 1.00 59.62 88 GLY A CA 1
ATOM 634 C C . GLY A 1 88 ? -18.531 5.632 10.556 1.00 59.62 88 GLY A C 1
ATOM 635 O O . GLY A 1 88 ? -19.142 6.064 11.535 1.00 59.62 88 GLY A O 1
ATOM 636 N N . LEU A 1 89 ? -18.672 4.369 10.142 1.00 70.31 89 LEU A N 1
ATOM 637 C CA . LEU A 1 89 ? -19.526 3.400 10.839 1.00 70.31 89 LEU A CA 1
ATOM 638 C C . LEU A 1 89 ? -18.917 2.996 12.180 1.00 70.31 89 LEU A C 1
ATOM 640 O O . LEU A 1 89 ? -19.632 2.946 13.178 1.00 70.31 89 LEU A O 1
ATOM 644 N N . PHE A 1 90 ? -17.602 2.787 12.228 1.00 70.12 90 PHE A N 1
ATOM 645 C CA . PHE A 1 90 ? -16.919 2.447 13.472 1.00 70.12 90 PHE A CA 1
ATOM 646 C C . PHE A 1 90 ? -16.994 3.582 14.505 1.00 70.12 90 PHE A C 1
ATOM 648 O O . PHE A 1 90 ? -17.403 3.352 15.643 1.00 70.12 90 PHE A O 1
ATOM 655 N N . ALA A 1 91 ? -16.697 4.825 14.103 1.00 70.12 91 ALA A N 1
ATOM 656 C CA . ALA A 1 91 ? -16.800 5.983 14.995 1.00 70.12 91 ALA A CA 1
ATOM 657 C C . ALA A 1 91 ? -18.222 6.152 15.569 1.00 70.12 91 ALA A C 1
ATOM 659 O O . ALA A 1 91 ? -18.394 6.485 16.743 1.00 70.12 91 ALA A O 1
ATOM 660 N N . ARG A 1 92 ? -19.250 5.855 14.762 1.00 76.62 92 ARG A N 1
ATOM 661 C CA . ARG A 1 92 ? -20.653 5.831 15.202 1.00 76.62 92 ARG A CA 1
ATOM 662 C C . ARG A 1 92 ? -20.936 4.720 16.214 1.00 76.62 92 ARG A C 1
ATOM 664 O O . ARG A 1 92 ? -21.630 4.982 17.193 1.00 76.62 92 ARG A O 1
ATOM 671 N N . TRP A 1 93 ? -20.388 3.521 16.020 1.00 80.38 93 TRP A N 1
ATOM 672 C CA . TRP A 1 93 ? -20.527 2.417 16.975 1.00 80.38 93 TRP A CA 1
ATOM 673 C C . TRP A 1 93 ? -19.829 2.702 18.305 1.00 80.38 93 TRP A C 1
ATOM 675 O O . TRP A 1 93 ? -20.423 2.460 19.353 1.00 80.38 93 TRP A O 1
ATOM 685 N N . VAL A 1 94 ? -18.627 3.286 18.289 1.00 78.31 94 VAL A N 1
ATOM 686 C CA . VAL A 1 94 ? -17.928 3.700 19.519 1.00 78.31 94 VAL A CA 1
ATOM 687 C C . VAL A 1 94 ? -18.709 4.780 20.264 1.00 78.31 94 VAL A C 1
ATOM 689 O O . VAL A 1 94 ? -18.892 4.675 21.476 1.00 78.31 94 VAL A O 1
ATOM 692 N N . ALA A 1 95 ? -19.230 5.785 19.553 1.00 74.25 95 ALA A N 1
ATOM 693 C CA . ALA A 1 95 ? -20.063 6.821 20.160 1.00 74.25 95 ALA A CA 1
ATOM 694 C C . ALA A 1 95 ? -21.349 6.239 20.778 1.00 74.25 95 ALA A C 1
ATOM 696 O O . ALA A 1 95 ? -21.716 6.603 21.897 1.00 74.25 95 ALA A O 1
ATOM 697 N N . ALA A 1 96 ? -22.006 5.299 20.089 1.00 77.56 96 ALA A N 1
ATOM 698 C CA . ALA A 1 96 ? -23.192 4.613 20.599 1.00 77.56 96 ALA A CA 1
ATOM 699 C C . ALA A 1 96 ? -22.883 3.761 21.843 1.00 77.56 96 ALA A C 1
ATOM 701 O O . ALA A 1 96 ? -23.635 3.808 22.818 1.00 77.56 96 ALA A O 1
ATOM 702 N N . LEU A 1 97 ? -21.761 3.030 21.844 1.00 82.88 97 LEU A N 1
ATOM 703 C CA . LEU A 1 97 ? -21.328 2.222 22.987 1.00 82.88 97 LEU A CA 1
ATOM 704 C C . LEU A 1 97 ? -21.000 3.104 24.202 1.00 82.88 97 LEU A C 1
ATOM 706 O O . LEU A 1 97 ? -21.403 2.791 25.322 1.00 82.88 97 LEU A O 1
ATOM 710 N N . GLY A 1 98 ? -20.324 4.234 23.974 1.00 81.44 98 GLY A N 1
ATOM 711 C CA . GLY A 1 98 ? -20.021 5.220 25.011 1.00 81.44 98 GLY A CA 1
ATOM 712 C C . GLY A 1 98 ? -21.282 5.822 25.637 1.00 81.44 98 GLY A C 1
ATOM 713 O O . GLY A 1 98 ? -21.380 5.898 26.861 1.00 81.44 98 GLY A O 1
ATOM 714 N N . LEU A 1 99 ? -22.279 6.180 24.819 1.00 79.19 99 LEU A N 1
ATOM 715 C CA . LEU A 1 99 ? -23.582 6.663 25.295 1.00 79.19 99 LEU A CA 1
ATOM 716 C C . LEU A 1 99 ? -24.326 5.607 26.125 1.00 79.19 99 LEU A C 1
ATOM 718 O O . LEU A 1 99 ? -24.863 5.933 27.184 1.00 79.19 99 LEU A O 1
ATOM 722 N N . ALA A 1 100 ? -24.328 4.347 25.681 1.00 79.88 100 ALA A N 1
ATOM 723 C CA . ALA A 1 100 ? -24.973 3.255 26.407 1.00 79.88 100 ALA A CA 1
ATOM 724 C C . ALA A 1 100 ? -24.311 2.996 27.773 1.00 79.88 100 ALA A C 1
ATOM 726 O O . ALA A 1 100 ? -25.007 2.890 28.785 1.00 79.88 100 ALA A O 1
ATOM 727 N N . LEU A 1 101 ? -22.973 2.960 27.824 1.00 82.19 101 LEU A N 1
ATOM 728 C CA . LEU A 1 101 ? -22.213 2.803 29.071 1.00 82.19 101 LEU A CA 1
ATOM 729 C C . LEU A 1 101 ? -22.425 3.986 30.025 1.00 82.19 101 LEU A C 1
ATOM 731 O O . LEU A 1 101 ? -22.651 3.778 31.218 1.00 82.19 101 LEU A O 1
ATOM 735 N N . GLY A 1 102 ? -22.411 5.218 29.507 1.00 80.31 102 GLY A N 1
ATOM 736 C CA . GLY A 1 102 ? -22.693 6.418 30.298 1.00 80.31 102 GLY A CA 1
ATOM 737 C C . GLY A 1 102 ? -24.102 6.406 30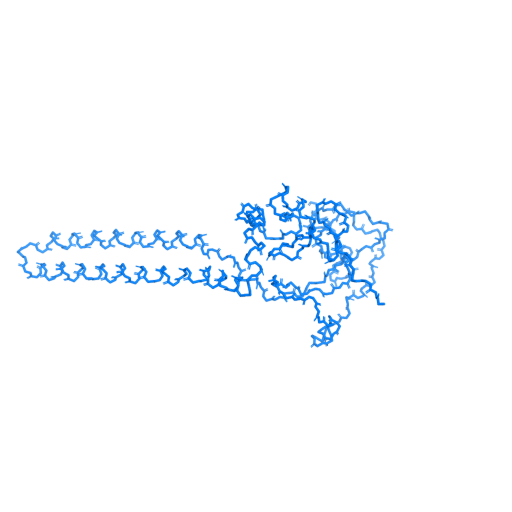.900 1.00 80.31 102 GLY A C 1
ATOM 738 O O . GLY A 1 102 ? -24.270 6.698 32.084 1.00 80.31 102 GLY A O 1
ATOM 739 N N . GLY A 1 103 ? -25.106 5.996 30.117 1.00 79.44 103 GLY A N 1
ATOM 740 C CA . GLY A 1 103 ? -26.483 5.837 30.591 1.00 79.44 103 GLY A CA 1
ATOM 741 C C . GLY A 1 103 ? -26.626 4.765 31.676 1.00 79.44 103 GLY A C 1
ATOM 742 O O . GLY A 1 103 ? -27.301 4.995 32.680 1.00 79.44 103 GLY A O 1
ATOM 743 N N . ALA A 1 104 ? -25.948 3.624 31.523 1.00 78.31 104 ALA A N 1
ATOM 744 C CA . ALA A 1 104 ? -25.960 2.552 32.518 1.00 78.31 104 ALA A CA 1
ATOM 745 C C . ALA A 1 104 ? -25.330 2.989 33.853 1.00 78.31 104 ALA A C 1
ATOM 747 O O . ALA A 1 104 ? -25.904 2.737 34.912 1.00 78.31 104 ALA A O 1
ATOM 748 N N . LEU A 1 105 ? -24.197 3.700 33.816 1.00 78.69 105 LEU A N 1
ATOM 749 C CA . LEU A 1 105 ? -23.556 4.241 35.021 1.00 78.69 105 LEU A CA 1
ATOM 750 C C . LEU A 1 105 ? -24.441 5.274 35.731 1.00 78.69 105 LEU A C 1
ATOM 752 O O . LEU A 1 105 ? -24.564 5.233 36.956 1.00 78.69 105 LEU A O 1
ATOM 756 N N . LEU A 1 106 ? -25.099 6.160 34.976 1.00 80.38 106 LEU A N 1
ATOM 757 C CA . LEU A 1 106 ? -26.039 7.130 35.540 1.00 80.38 106 LEU A CA 1
ATOM 758 C C . LEU A 1 106 ? -27.223 6.432 36.225 1.00 80.38 106 LEU A C 1
ATOM 760 O O . LEU A 1 106 ? -27.605 6.813 37.331 1.00 80.38 106 LEU A O 1
ATOM 764 N N . PHE A 1 107 ? -27.771 5.384 35.606 1.00 79.62 107 PHE A N 1
ATOM 765 C CA . PHE A 1 107 ? -28.852 4.595 36.197 1.00 79.62 107 PHE A CA 1
ATOM 766 C C . PHE A 1 107 ? -28.421 3.916 37.504 1.00 79.62 107 PHE A C 1
ATOM 768 O O . PHE A 1 107 ? -29.153 3.977 38.490 1.00 79.62 107 PHE A O 1
ATOM 775 N N . VAL A 1 108 ? -27.221 3.325 37.548 1.00 76.75 108 VAL A N 1
ATOM 776 C CA . VAL A 1 108 ? -26.679 2.710 38.773 1.00 76.75 108 VAL A CA 1
ATOM 777 C C . VAL A 1 108 ? -26.458 3.751 39.873 1.00 76.75 108 VAL A C 1
ATOM 779 O O . VAL A 1 108 ? -26.779 3.479 41.028 1.00 76.75 108 VAL A O 1
ATOM 782 N N . ALA A 1 109 ? -25.987 4.955 39.539 1.00 74.25 109 ALA A N 1
ATOM 783 C CA . ALA A 1 109 ? -25.841 6.042 40.509 1.00 74.25 109 ALA A CA 1
ATOM 784 C C . ALA A 1 109 ? -27.195 6.465 41.108 1.00 74.25 109 ALA A C 1
ATOM 786 O O . ALA A 1 109 ? -27.313 6.601 42.327 1.00 74.25 109 ALA A O 1
ATOM 787 N N . ILE A 1 110 ? -28.231 6.603 40.270 1.00 78.75 110 ILE A N 1
ATOM 788 C CA . ILE A 1 110 ? -29.602 6.905 40.716 1.00 78.75 110 ILE A CA 1
ATOM 789 C C . ILE A 1 110 ? -30.142 5.770 41.596 1.00 78.75 110 ILE A C 1
ATOM 791 O O . ILE A 1 110 ? -30.651 6.025 42.685 1.00 78.75 110 ILE A O 1
ATOM 795 N N . ALA A 1 111 ? -29.992 4.514 41.168 1.00 75.06 111 ALA A N 1
ATOM 796 C CA . ALA A 1 111 ? -30.435 3.351 41.933 1.00 75.06 111 ALA A CA 1
ATOM 797 C C . ALA A 1 111 ? -29.692 3.222 43.275 1.00 75.06 111 ALA A C 1
ATOM 799 O O . ALA A 1 111 ? -30.299 2.871 44.284 1.00 75.06 111 ALA A O 1
ATOM 800 N N . SER A 1 112 ? -28.399 3.562 43.316 1.00 71.06 112 SER A N 1
ATOM 801 C CA . SER A 1 112 ? -27.598 3.547 44.542 1.00 71.06 112 SER A CA 1
ATOM 802 C C . SER A 1 112 ? -27.991 4.640 45.520 1.00 71.06 112 SER A C 1
ATOM 804 O O . SER A 1 112 ? -27.966 4.386 46.721 1.00 71.06 112 SER A O 1
ATOM 806 N N . ALA A 1 113 ? -28.381 5.819 45.035 1.00 75.12 113 ALA A N 1
ATOM 807 C CA . ALA A 1 113 ? -28.922 6.877 45.886 1.00 75.12 113 ALA A CA 1
ATOM 808 C C . ALA A 1 113 ? -30.254 6.475 46.547 1.00 75.12 113 ALA A C 1
ATOM 810 O O . ALA A 1 113 ? -30.631 7.042 47.568 1.00 75.12 113 ALA A O 1
ATOM 811 N N . LEU A 1 114 ? -30.950 5.486 45.977 1.00 81.75 114 LEU A N 1
ATOM 812 C CA . LEU A 1 114 ? -32.231 4.975 46.461 1.00 81.75 114 LEU A CA 1
ATOM 813 C C . LEU A 1 114 ? -32.111 3.676 47.280 1.00 81.75 114 LEU A C 1
ATOM 815 O O . LEU A 1 114 ? -33.112 3.237 47.842 1.00 81.75 114 LEU A O 1
ATOM 819 N N . SER A 1 115 ? -30.932 3.042 47.358 1.00 79.56 115 SER A N 1
ATOM 820 C CA . SER A 1 115 ? -30.762 1.734 48.015 1.00 79.56 115 SER A CA 1
ATOM 821 C C . SER A 1 115 ? -30.109 1.837 49.397 1.00 79.56 115 SER A C 1
ATOM 823 O O . SER A 1 115 ? -29.169 2.603 49.596 1.00 79.56 115 SER A O 1
ATOM 825 N N . GLU A 1 116 ? -30.501 0.956 50.320 1.00 83.81 116 GLU A N 1
ATOM 826 C CA . GLU A 1 116 ? -29.896 0.850 51.659 1.00 83.81 116 GLU A CA 1
ATOM 827 C C . GLU A 1 116 ? -28.493 0.203 51.672 1.00 83.81 116 GLU A C 1
ATOM 829 O O . GLU A 1 116 ? -27.830 0.176 52.708 1.00 83.81 116 GLU A O 1
ATOM 834 N N . ARG A 1 117 ? -28.012 -0.336 50.539 1.00 80.19 117 ARG A N 1
ATOM 835 C CA . ARG A 1 117 ? -26.712 -1.034 50.436 1.00 80.19 117 ARG A CA 1
ATOM 836 C C . ARG A 1 117 ? -25.870 -0.523 49.258 1.00 80.19 117 ARG A C 1
ATOM 838 O O . ARG A 1 117 ? -25.690 -1.239 48.272 1.00 80.19 117 ARG A O 1
ATOM 845 N N . PRO A 1 118 ? -25.294 0.686 49.362 1.00 76.62 118 PRO A N 1
ATOM 846 C CA . PRO A 1 118 ? -24.596 1.344 48.252 1.00 76.62 118 PRO A CA 1
ATOM 847 C C . PRO A 1 118 ? -23.316 0.623 47.793 1.00 76.62 118 PRO A C 1
ATOM 849 O O . PRO A 1 118 ? -22.915 0.759 46.642 1.00 76.62 118 PRO A O 1
ATOM 852 N N . GLN A 1 119 ? -22.683 -0.177 48.657 1.00 79.38 119 GLN A N 1
ATOM 853 C CA . GLN A 1 119 ? -21.418 -0.854 48.337 1.00 79.38 119 GLN A CA 1
ATOM 854 C C . GLN A 1 119 ? -21.553 -1.888 47.209 1.00 79.38 119 GLN A C 1
ATOM 856 O O . GLN A 1 119 ? -20.724 -1.906 46.310 1.00 79.38 119 GLN A O 1
ATOM 861 N N . ILE A 1 120 ? -22.631 -2.683 47.187 1.00 77.62 120 ILE A N 1
ATOM 862 C CA . ILE A 1 120 ? -22.832 -3.709 46.144 1.00 77.62 120 ILE A CA 1
ATOM 863 C C . ILE A 1 120 ? -23.009 -3.055 44.765 1.00 77.62 120 ILE A C 1
ATOM 865 O O . ILE A 1 120 ? -22.510 -3.558 43.760 1.00 77.62 120 ILE A O 1
ATOM 869 N N . LEU A 1 121 ? -23.704 -1.915 44.715 1.00 73.56 121 LEU A N 1
ATOM 870 C CA . LEU A 1 121 ? -23.919 -1.166 43.478 1.00 73.56 121 LEU A CA 1
ATOM 871 C C . LEU A 1 121 ? -22.638 -0.479 42.998 1.00 73.56 121 LEU A C 1
ATOM 873 O O . LEU A 1 121 ? -22.383 -0.453 41.795 1.00 73.56 121 LEU A O 1
ATOM 877 N N . LEU A 1 122 ? -21.813 0.018 43.922 1.00 77.50 122 LEU A N 1
ATOM 878 C CA . LEU A 1 122 ? -20.509 0.588 43.595 1.00 77.50 122 LEU A CA 1
ATOM 879 C C . LEU A 1 122 ? -19.552 -0.475 43.030 1.00 77.50 122 LEU A C 1
ATOM 881 O O . LEU A 1 122 ? -18.934 -0.235 41.992 1.00 77.50 122 LEU A O 1
ATOM 885 N N . ASP A 1 123 ? -19.480 -1.656 43.649 1.00 78.44 123 ASP A N 1
ATOM 886 C CA . ASP A 1 123 ? -18.638 -2.762 43.174 1.00 78.44 123 ASP A CA 1
ATOM 887 C C . ASP A 1 123 ? -19.083 -3.252 41.787 1.00 78.44 123 ASP A C 1
ATOM 889 O O . ASP A 1 123 ? -18.257 -3.458 40.893 1.00 78.44 123 ASP A O 1
ATOM 893 N N . ALA A 1 124 ? -20.398 -3.371 41.565 1.00 76.31 124 ALA A N 1
ATOM 894 C CA . ALA A 1 124 ? -20.954 -3.733 40.262 1.00 76.31 124 ALA A CA 1
ATOM 895 C C . ALA A 1 124 ? -20.664 -2.670 39.184 1.00 76.31 124 ALA A C 1
ATOM 897 O O . ALA A 1 124 ? -20.326 -3.019 38.049 1.00 76.31 124 ALA A O 1
ATOM 898 N N . ALA A 1 125 ? -20.748 -1.379 39.531 1.00 76.19 125 ALA A N 1
ATOM 899 C CA . ALA A 1 125 ? -20.423 -0.283 38.619 1.00 76.19 125 ALA A CA 1
ATOM 900 C C . ALA A 1 125 ? -18.942 -0.292 38.216 1.00 76.19 125 ALA A C 1
ATOM 902 O O . ALA A 1 125 ? -18.624 -0.166 37.030 1.00 76.19 125 ALA A O 1
ATOM 903 N N . LEU A 1 126 ? -18.040 -0.484 39.184 1.00 80.69 126 LEU A N 1
ATOM 904 C CA . LEU A 1 126 ? -16.598 -0.581 38.944 1.00 80.69 126 LEU A CA 1
ATOM 905 C C . LEU A 1 126 ? -16.255 -1.777 38.050 1.00 80.69 126 LEU A C 1
ATOM 907 O O . LEU A 1 126 ? -15.542 -1.612 37.059 1.00 80.69 126 LEU A O 1
ATOM 911 N N 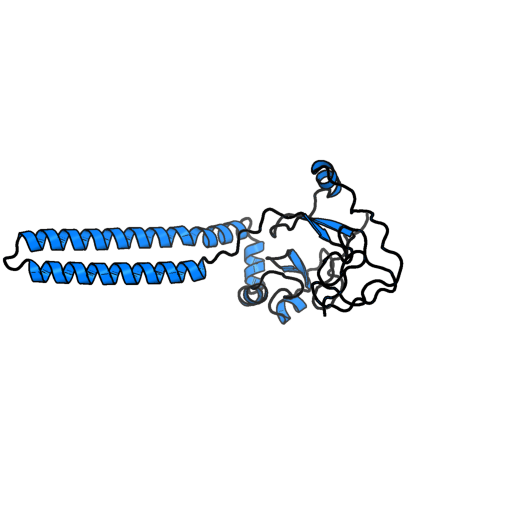. ALA A 1 127 ? -16.812 -2.956 38.341 1.00 78.81 127 ALA A N 1
ATOM 912 C CA . ALA A 1 127 ? -16.613 -4.142 37.511 1.00 78.81 127 ALA A CA 1
ATOM 913 C C . ALA A 1 127 ? -17.098 -3.914 36.067 1.00 78.81 127 ALA A C 1
ATOM 915 O O . ALA A 1 127 ? -16.377 -4.223 35.114 1.00 78.81 127 ALA A O 1
ATOM 916 N N . GLY A 1 128 ? -18.279 -3.309 35.895 1.00 78.19 128 GLY A N 1
ATOM 917 C CA . GLY A 1 128 ? -18.817 -2.955 34.579 1.00 78.19 128 GLY A CA 1
ATOM 918 C C . GLY A 1 128 ? -17.923 -1.979 33.808 1.00 78.19 128 GLY A C 1
ATOM 919 O O . GLY A 1 128 ? -17.648 -2.192 32.625 1.00 78.19 128 GLY A O 1
ATOM 920 N N . ALA A 1 129 ? -17.405 -0.947 34.481 1.00 78.25 129 ALA A N 1
ATOM 921 C CA . ALA A 1 129 ? -16.488 0.019 33.880 1.00 78.25 129 ALA A CA 1
ATOM 922 C C . ALA A 1 129 ? -15.169 -0.634 33.426 1.00 78.25 129 ALA A C 1
ATOM 924 O O . ALA A 1 129 ? -14.708 -0.375 32.311 1.00 78.25 129 ALA A O 1
ATOM 925 N N . CYS A 1 130 ? -14.590 -1.526 34.238 1.00 81.25 130 CYS A N 1
ATOM 926 C CA . CYS A 1 130 ? -13.370 -2.255 33.880 1.00 81.25 130 CYS A CA 1
ATOM 927 C C . CYS A 1 130 ? -13.565 -3.141 32.640 1.00 81.25 130 CYS A C 1
ATOM 929 O O . CYS A 1 130 ? -12.725 -3.122 31.738 1.00 81.25 130 CYS A O 1
ATOM 931 N N . VAL A 1 131 ? -14.682 -3.875 32.558 1.00 80.25 131 VAL A N 1
ATOM 932 C CA . VAL A 1 131 ? -15.006 -4.704 31.381 1.00 80.25 131 VAL A CA 1
ATOM 933 C C . VAL A 1 131 ? -15.207 -3.834 30.135 1.00 80.25 131 VAL A C 1
ATOM 935 O O . VAL A 1 131 ? -14.665 -4.152 29.074 1.00 80.25 131 VAL A O 1
ATOM 938 N N . GLY A 1 132 ? -15.919 -2.709 30.258 1.00 78.00 132 GLY A N 1
ATOM 939 C CA . GLY A 1 132 ? -16.145 -1.775 29.150 1.00 78.00 132 GLY A CA 1
ATOM 940 C C . GLY A 1 132 ? -14.852 -1.156 28.602 1.00 78.00 132 GLY A C 1
ATOM 941 O O . GLY A 1 132 ? -14.666 -1.085 27.383 1.00 78.00 132 GLY A O 1
ATOM 942 N N . LEU A 1 133 ? -13.928 -0.765 29.487 1.00 79.94 133 LEU A N 1
ATOM 943 C CA . LEU A 1 133 ? -12.610 -0.249 29.101 1.00 79.94 133 LEU A CA 1
ATOM 944 C C . LEU A 1 133 ? -11.752 -1.328 28.431 1.00 79.94 133 LEU A C 1
ATOM 946 O O . LEU A 1 133 ? -11.143 -1.061 27.394 1.00 79.94 133 LEU A O 1
ATOM 950 N N . GLY A 1 134 ? -11.740 -2.547 28.979 1.00 81.50 134 GLY A N 1
ATOM 951 C CA . GLY A 1 134 ? -10.999 -3.674 28.410 1.00 81.50 134 GLY A CA 1
ATOM 952 C C . GLY A 1 134 ? -11.470 -4.030 26.998 1.00 81.50 134 GLY A C 1
ATOM 953 O O . GLY A 1 134 ? -10.649 -4.170 26.090 1.00 81.50 134 GLY A O 1
ATOM 954 N N . LEU A 1 135 ? -12.788 -4.102 26.787 1.00 80.31 135 LEU A N 1
ATOM 955 C CA . LEU A 1 135 ? -13.364 -4.379 25.471 1.00 80.31 135 LEU A CA 1
ATOM 956 C C . LEU A 1 135 ? -13.072 -3.247 24.475 1.00 80.31 135 LEU A C 1
ATOM 958 O O . LEU A 1 135 ? -12.690 -3.518 23.339 1.00 80.31 135 LEU A O 1
ATOM 962 N N . SER A 1 136 ? -13.181 -1.988 24.905 1.00 76.81 136 SER A N 1
ATOM 963 C CA . SER A 1 136 ? -12.858 -0.831 24.056 1.00 76.81 136 SER A CA 1
ATOM 964 C C . SER A 1 136 ? -11.386 -0.825 23.634 1.00 76.81 136 SER A C 1
ATOM 966 O O . SER A 1 136 ? -11.089 -0.623 22.459 1.00 76.81 136 SER A O 1
ATOM 968 N N . ALA A 1 137 ? -10.461 -1.105 24.559 1.00 79.50 137 ALA A N 1
ATOM 969 C CA . ALA A 1 137 ? -9.033 -1.200 24.257 1.00 79.50 137 ALA A CA 1
ATOM 970 C C . ALA A 1 137 ? -8.720 -2.364 23.304 1.00 79.50 137 ALA A C 1
ATOM 972 O O . ALA A 1 137 ? -7.915 -2.208 22.385 1.00 79.50 137 ALA A O 1
ATOM 973 N N . PHE A 1 138 ? -9.378 -3.514 23.486 1.00 82.56 138 PHE A N 1
ATOM 974 C CA . PHE A 1 138 ? -9.247 -4.656 22.583 1.00 82.56 138 PHE A CA 1
ATOM 975 C C . PHE A 1 138 ? -9.708 -4.312 21.163 1.00 82.56 138 PHE A C 1
ATOM 977 O O . PHE A 1 138 ? -8.964 -4.550 20.213 1.00 82.56 138 PHE A O 1
ATOM 984 N N . LEU A 1 139 ? -10.892 -3.707 21.018 1.00 80.75 139 LEU A N 1
ATOM 985 C CA . LEU A 1 139 ? -11.431 -3.299 19.718 1.00 80.75 139 LEU A CA 1
ATOM 986 C C . LEU A 1 139 ? -10.562 -2.229 19.053 1.00 80.75 139 LEU A C 1
ATOM 988 O O . LEU A 1 139 ? -10.255 -2.351 17.871 1.00 80.75 139 LEU A O 1
ATOM 992 N N . PHE A 1 140 ? -10.100 -1.235 19.816 1.00 79.31 140 PHE A N 1
ATOM 993 C CA . PHE A 1 140 ? -9.195 -0.204 19.310 1.00 79.31 140 PHE A CA 1
ATOM 994 C C . PHE A 1 140 ? -7.869 -0.795 18.833 1.00 79.31 140 PHE A C 1
ATOM 996 O O . PHE A 1 140 ? -7.361 -0.394 17.794 1.00 79.31 140 PHE A O 1
ATOM 1003 N N . ARG A 1 141 ? -7.308 -1.773 19.554 1.00 80.38 141 ARG A N 1
ATOM 1004 C CA . ARG A 1 141 ? -6.085 -2.460 19.126 1.00 80.38 141 ARG A CA 1
ATOM 1005 C C . ARG A 1 141 ? -6.310 -3.273 17.854 1.00 80.38 141 ARG A C 1
ATOM 1007 O O . ARG A 1 141 ? -5.508 -3.169 16.935 1.00 80.38 141 ARG A O 1
ATOM 1014 N N . ARG A 1 142 ? -7.390 -4.056 17.800 1.00 78.44 142 ARG A N 1
ATOM 1015 C CA . ARG A 1 142 ? -7.788 -4.832 16.613 1.00 78.44 142 ARG A CA 1
ATOM 1016 C C . ARG A 1 142 ? -7.903 -3.930 15.393 1.00 78.44 142 ARG A C 1
ATOM 1018 O O . ARG A 1 142 ? -7.380 -4.248 14.334 1.00 78.44 142 ARG A O 1
ATOM 1025 N N . GLN A 1 143 ? -8.524 -2.774 15.582 1.00 72.25 143 GLN A N 1
ATOM 1026 C CA . GLN A 1 143 ? -8.615 -1.778 14.540 1.00 72.25 143 GLN A CA 1
ATOM 1027 C C . GLN A 1 143 ? -7.263 -1.148 14.240 1.00 72.25 143 GLN A C 1
ATOM 1029 O O . GLN A 1 143 ? -6.947 -1.023 13.081 1.00 72.25 143 GLN A O 1
ATOM 1034 N N . ALA A 1 144 ? -6.428 -0.795 15.213 1.00 71.56 144 ALA A N 1
ATOM 1035 C CA . ALA A 1 144 ? -5.093 -0.262 14.938 1.00 71.56 144 ALA A CA 1
ATOM 1036 C C . ALA A 1 144 ? -4.199 -1.261 14.179 1.00 71.56 144 ALA A C 1
ATOM 1038 O O . ALA A 1 144 ? -3.263 -0.839 13.510 1.00 71.56 144 ALA A O 1
ATOM 1039 N N . GLU A 1 145 ? -4.477 -2.565 14.277 1.00 71.75 145 GLU A N 1
ATOM 1040 C CA . GLU A 1 145 ? -3.857 -3.623 13.471 1.00 71.75 145 GLU A CA 1
ATOM 1041 C C . GLU A 1 145 ? -4.444 -3.691 12.042 1.00 71.75 145 GLU A C 1
ATOM 1043 O O . GLU A 1 145 ? -3.702 -3.971 11.102 1.00 71.75 145 GLU A O 1
ATOM 1048 N N . GLU A 1 146 ? -5.731 -3.381 11.853 1.00 68.81 146 GLU A N 1
ATOM 1049 C CA . GLU A 1 146 ? -6.413 -3.318 10.542 1.00 68.81 146 GLU A CA 1
ATOM 1050 C C . GLU A 1 146 ? -6.183 -1.976 9.800 1.00 68.81 146 GLU A C 1
ATOM 1052 O O . GLU A 1 146 ? -5.955 -1.961 8.593 1.00 68.81 146 GLU A O 1
ATOM 1057 N N . ASP A 1 147 ? -6.182 -0.864 10.538 1.00 56.81 147 ASP A N 1
ATOM 1058 C CA . ASP A 1 147 ? -5.891 0.523 10.149 1.00 56.81 147 ASP A CA 1
ATOM 1059 C C . ASP A 1 147 ? -4.394 0.843 10.237 1.00 56.81 147 ASP A C 1
ATOM 1061 O O . ASP A 1 147 ? -4.001 1.974 9.933 1.00 56.81 147 ASP A O 1
ATOM 1065 N N . LEU A 1 148 ? -3.550 -0.116 10.654 1.00 50.44 148 LEU A N 1
ATOM 1066 C CA . LEU A 1 148 ? -2.095 0.015 10.614 1.00 50.44 148 LEU A CA 1
ATOM 1067 C C . LEU A 1 148 ? -1.769 0.410 9.180 1.00 50.44 148 LEU A C 1
ATOM 1069 O O . LEU A 1 148 ? -1.998 -0.381 8.262 1.00 50.44 148 LEU A O 1
ATOM 1073 N N . PRO A 1 149 ? -1.379 1.672 8.956 1.00 45.19 149 PRO A N 1
ATOM 1074 C CA . PRO A 1 149 ? -1.736 2.312 7.717 1.00 45.19 149 PRO A CA 1
ATOM 1075 C C . PRO A 1 149 ? -1.058 1.547 6.594 1.00 45.19 149 PRO A C 1
ATOM 1077 O O . PRO A 1 149 ? 0.162 1.337 6.611 1.00 45.19 149 PRO A O 1
ATOM 1080 N N . LEU A 1 150 ? -1.844 1.221 5.568 1.00 50.03 150 LEU A N 1
ATOM 1081 C CA . LEU A 1 150 ? -1.394 1.462 4.206 1.00 50.03 150 LEU A CA 1
ATOM 1082 C C . LEU A 1 150 ? -0.868 2.896 4.229 1.00 50.03 150 LEU A C 1
ATOM 1084 O O . LEU A 1 150 ? -1.644 3.836 4.077 1.00 50.03 150 LEU A O 1
ATOM 1088 N N . ARG A 1 151 ? 0.408 3.066 4.615 1.00 41.53 151 ARG A N 1
ATOM 1089 C CA . ARG A 1 151 ? 1.063 4.361 4.778 1.00 41.53 151 ARG A CA 1
ATOM 1090 C C . ARG A 1 151 ? 0.657 5.131 3.547 1.00 41.53 151 ARG A C 1
ATOM 1092 O O . ARG A 1 151 ? 0.971 4.668 2.448 1.00 41.53 151 ARG A O 1
ATOM 1099 N N . ALA A 1 152 ? -0.076 6.233 3.746 1.00 41.53 152 ALA A N 1
ATOM 1100 C CA . ALA A 1 152 ? -0.384 7.150 2.667 1.00 41.53 152 ALA A CA 1
ATOM 1101 C C . ALA A 1 152 ? 0.919 7.290 1.880 1.00 41.53 152 ALA A C 1
ATOM 1103 O O . ALA A 1 152 ? 1.957 7.525 2.524 1.00 41.53 152 ALA A O 1
ATOM 1104 N N . PRO A 1 153 ? 0.921 6.968 0.572 1.00 45.12 153 PRO A N 1
ATOM 1105 C CA . PRO A 1 153 ? 2.151 6.978 -0.193 1.00 45.12 153 PRO A CA 1
ATOM 1106 C C . PRO A 1 153 ? 2.809 8.319 0.100 1.00 45.12 153 PRO A C 1
ATOM 1108 O O . PRO A 1 153 ? 2.153 9.358 -0.012 1.00 45.12 153 PRO A O 1
ATOM 1111 N N . ARG A 1 154 ? 4.053 8.271 0.605 1.00 44.25 154 ARG A N 1
ATOM 1112 C CA . ARG A 1 154 ? 4.865 9.475 0.820 1.00 44.25 154 ARG A CA 1
ATOM 1113 C C . ARG A 1 154 ? 4.684 10.349 -0.414 1.00 44.25 154 ARG A C 1
ATOM 1115 O O . ARG A 1 154 ? 4.628 9.785 -1.512 1.00 44.25 154 ARG A O 1
ATOM 1122 N N . GLU A 1 155 ? 4.544 11.664 -0.211 1.00 43.44 155 GLU A N 1
ATOM 1123 C CA . GLU A 1 155 ? 4.462 12.650 -1.296 1.00 43.44 155 GLU A CA 1
ATOM 1124 C C . GLU A 1 155 ? 5.313 12.182 -2.475 1.00 43.44 155 GLU A C 1
ATOM 1126 O O . GLU A 1 155 ? 6.434 11.737 -2.218 1.00 43.44 155 GLU A O 1
ATOM 1131 N N . PRO A 1 156 ? 4.783 12.184 -3.712 1.00 48.03 156 PRO A N 1
ATOM 1132 C CA . PRO A 1 156 ? 5.358 11.452 -4.833 1.00 48.03 156 PRO A CA 1
ATOM 1133 C C . PRO A 1 156 ? 6.837 11.802 -4.998 1.00 48.03 156 PRO A C 1
ATOM 1135 O O . PRO A 1 156 ? 7.189 12.805 -5.618 1.00 48.03 156 PRO A O 1
ATOM 1138 N N . GLU A 1 157 ? 7.704 10.967 -4.422 1.00 50.78 157 GLU A N 1
ATOM 1139 C CA . GLU A 1 157 ? 9.143 11.088 -4.570 1.00 50.78 157 GLU A CA 1
ATOM 1140 C C . GLU A 1 157 ? 9.416 10.821 -6.045 1.00 50.78 157 GLU A C 1
ATOM 1142 O O . GLU A 1 157 ? 9.146 9.734 -6.56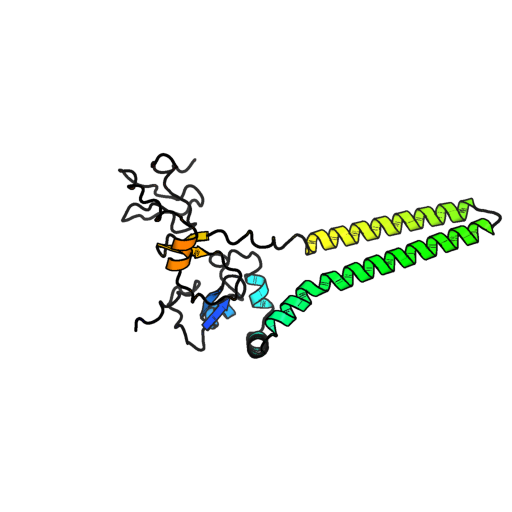5 1.00 50.78 157 GLU A O 1
ATOM 1147 N N . LEU A 1 158 ? 9.880 11.850 -6.747 1.00 52.28 158 LEU A N 1
ATOM 1148 C CA . LEU A 1 158 ? 10.433 11.696 -8.081 1.00 52.28 158 LEU A CA 1
ATOM 1149 C C . LEU A 1 158 ? 11.589 10.697 -7.978 1.00 52.28 158 LEU A C 1
ATOM 1151 O O . LEU A 1 158 ? 12.572 10.945 -7.279 1.00 52.28 158 LEU A O 1
ATOM 1155 N N . HIS A 1 159 ? 11.446 9.559 -8.645 1.00 54.62 159 HIS A N 1
ATOM 1156 C CA . HIS A 1 159 ? 12.460 8.523 -8.725 1.00 54.62 159 HIS A CA 1
ATOM 1157 C C . HIS A 1 159 ? 13.003 8.510 -10.150 1.00 54.62 159 HIS A C 1
ATOM 1159 O O . HIS A 1 159 ? 12.248 8.451 -11.118 1.00 54.62 159 HIS A O 1
ATOM 1165 N N . PHE A 1 160 ? 14.320 8.607 -10.284 1.00 56.41 160 PHE A N 1
ATOM 1166 C CA . PHE A 1 160 ? 14.969 8.362 -11.560 1.00 56.41 160 PHE A CA 1
ATOM 1167 C C . PHE A 1 160 ? 14.954 6.859 -11.821 1.00 56.41 160 PHE A C 1
ATOM 1169 O O . PHE A 1 160 ? 15.529 6.112 -11.032 1.00 56.41 160 PHE A O 1
ATOM 1176 N N . ASP A 1 161 ? 14.280 6.434 -12.887 1.00 58.44 161 ASP A N 1
ATOM 1177 C CA . ASP A 1 161 ? 14.326 5.053 -13.343 1.00 58.44 161 ASP A CA 1
ATOM 1178 C C . ASP A 1 161 ? 15.584 4.875 -14.210 1.00 58.44 161 ASP A C 1
ATOM 1180 O O . ASP A 1 161 ? 15.636 5.420 -15.320 1.00 58.44 161 ASP A O 1
ATOM 1184 N N . PRO A 1 162 ? 16.618 4.162 -13.724 1.00 48.31 162 PRO A N 1
ATOM 1185 C CA . PRO A 1 162 ? 17.867 4.023 -14.457 1.00 48.31 162 PRO A CA 1
ATOM 1186 C C . PRO A 1 162 ? 17.743 3.101 -15.672 1.00 48.31 162 PRO A C 1
ATOM 1188 O O . PRO A 1 162 ? 18.592 3.187 -16.554 1.00 48.31 162 PRO A O 1
ATOM 1191 N N . ILE A 1 163 ? 16.710 2.251 -15.742 1.00 49.22 163 ILE A N 1
ATOM 1192 C CA . ILE A 1 163 ? 16.487 1.358 -16.887 1.00 49.22 163 ILE A CA 1
ATOM 1193 C C . ILE A 1 163 ? 16.039 2.183 -18.094 1.00 49.22 163 ILE A C 1
ATOM 1195 O O . ILE A 1 163 ? 16.514 1.971 -19.207 1.00 49.22 163 ILE A O 1
ATOM 1199 N N . PHE A 1 164 ? 15.151 3.153 -17.869 1.00 53.66 164 PHE A N 1
ATOM 1200 C CA . PHE A 1 164 ? 14.600 3.990 -18.938 1.00 53.66 164 PHE A CA 1
ATOM 1201 C C . PHE A 1 164 ? 15.299 5.347 -19.083 1.00 53.66 164 PHE A C 1
ATOM 1203 O O . PHE A 1 164 ? 15.029 6.075 -20.034 1.00 53.66 164 PHE A O 1
ATOM 1210 N N . GLY A 1 165 ? 16.183 5.716 -18.151 1.00 53.41 165 GLY A N 1
ATOM 1211 C CA . GLY A 1 165 ? 16.853 7.018 -18.156 1.00 53.41 165 GLY A CA 1
ATOM 1212 C C . GLY A 1 165 ? 15.897 8.196 -17.931 1.00 53.41 165 GLY A C 1
ATOM 1213 O O . GLY A 1 165 ? 16.204 9.326 -18.310 1.00 53.41 165 GLY A O 1
ATOM 1214 N N . THR A 1 166 ? 14.730 7.952 -17.329 1.00 57.12 166 THR A N 1
ATOM 1215 C CA . THR A 1 166 ? 13.666 8.953 -17.164 1.00 57.12 166 THR A CA 1
ATOM 1216 C C . THR A 1 166 ? 13.315 9.173 -15.700 1.00 57.12 166 THR A C 1
ATOM 1218 O O . THR A 1 166 ? 13.206 8.230 -14.918 1.00 57.12 166 THR A O 1
ATOM 1221 N N . TRP A 1 167 ? 13.060 10.427 -15.328 1.00 52.94 167 TRP A N 1
ATOM 1222 C CA . TRP A 1 167 ? 12.445 10.750 -14.044 1.00 52.94 167 TRP A CA 1
ATOM 1223 C C . TRP A 1 167 ? 10.971 10.359 -14.072 1.00 52.94 167 TRP A C 1
ATOM 1225 O O . TRP A 1 167 ? 10.177 10.951 -14.803 1.00 52.94 167 TRP A O 1
ATOM 1235 N N . THR A 1 168 ? 10.593 9.389 -13.249 1.00 57.03 168 THR A N 1
ATOM 1236 C CA . THR A 1 168 ? 9.196 9.023 -13.045 1.00 57.03 168 THR A CA 1
ATOM 1237 C C . THR A 1 168 ? 8.732 9.590 -11.707 1.00 57.03 168 THR A C 1
ATOM 1239 O O . THR A 1 168 ? 9.439 9.569 -10.697 1.00 57.03 168 THR A O 1
ATOM 1242 N N . ARG A 1 169 ? 7.524 10.152 -11.663 1.00 52.66 169 ARG A N 1
ATOM 1243 C CA . ARG A 1 169 ? 6.857 10.331 -10.370 1.00 52.66 169 ARG A CA 1
ATOM 1244 C C . ARG A 1 169 ? 6.424 8.946 -9.917 1.00 52.66 169 ARG A C 1
ATOM 1246 O O . ARG A 1 169 ? 5.799 8.229 -10.697 1.00 52.66 169 ARG A O 1
ATOM 1253 N N . ARG A 1 170 ? 6.673 8.606 -8.651 1.00 50.28 170 ARG A N 1
ATOM 1254 C CA . ARG A 1 170 ? 5.944 7.537 -7.955 1.00 50.28 170 ARG A CA 1
ATOM 1255 C C . ARG A 1 170 ? 4.458 7.922 -7.935 1.00 50.28 170 ARG A C 1
ATOM 1257 O O . ARG A 1 170 ? 3.985 8.572 -7.008 1.00 50.28 170 ARG A O 1
ATOM 1264 N N . PHE A 1 171 ? 3.741 7.657 -9.021 1.00 51.06 171 PHE A N 1
ATOM 1265 C CA . PHE A 1 171 ? 2.347 8.051 -9.157 1.00 51.06 171 PHE A CA 1
ATOM 1266 C C . PHE A 1 171 ? 1.461 7.088 -8.373 1.00 51.06 171 PHE A C 1
ATOM 1268 O O . PHE A 1 171 ? 1.649 5.873 -8.412 1.00 51.06 171 PHE A O 1
ATOM 1275 N N . LEU A 1 172 ? 0.458 7.650 -7.690 1.00 41.94 172 LEU A N 1
ATOM 1276 C CA . LEU A 1 172 ? -0.732 6.891 -7.336 1.00 41.94 172 LEU A CA 1
ATOM 1277 C C . LEU A 1 172 ? -1.331 6.296 -8.626 1.00 41.94 172 LEU A C 1
ATOM 1279 O O . LEU A 1 172 ? -1.454 7.019 -9.618 1.00 41.94 172 LEU A O 1
ATOM 1283 N N . PRO A 1 173 ? -1.743 5.021 -8.622 1.00 41.22 173 PRO A N 1
ATOM 1284 C CA . PRO A 1 173 ? -2.355 4.388 -9.784 1.00 41.22 173 PRO A CA 1
ATOM 1285 C C . PRO A 1 173 ? -3.635 5.133 -10.209 1.00 41.22 173 PRO A C 1
ATOM 1287 O O . PRO A 1 173 ? -4.535 5.356 -9.386 1.00 41.22 173 PRO A O 1
ATOM 1290 N N . GLY A 1 174 ? -3.708 5.515 -11.496 1.00 40.03 174 GLY A N 1
ATOM 1291 C CA . GLY A 1 174 ? -4.919 6.047 -12.143 1.00 40.03 174 GLY A CA 1
ATOM 1292 C C . GLY A 1 174 ? -4.802 7.372 -12.915 1.00 40.03 174 GLY A C 1
ATOM 1293 O O . GLY A 1 174 ? -5.804 7.809 -13.471 1.00 40.03 174 GLY A O 1
ATOM 1294 N N . LEU A 1 175 ? -3.634 8.020 -12.980 1.00 38.31 175 LEU A N 1
ATOM 1295 C CA . LEU A 1 175 ? -3.434 9.207 -13.828 1.00 38.31 175 LEU A CA 1
ATOM 1296 C C . LEU A 1 175 ? -2.753 8.815 -15.150 1.00 38.31 175 LEU A C 1
ATOM 1298 O O . LEU A 1 175 ? -1.763 8.083 -15.116 1.00 38.31 175 LEU A O 1
ATOM 1302 N N . PRO A 1 176 ? -3.257 9.273 -16.311 1.00 40.03 176 PRO A N 1
ATOM 1303 C CA . PRO A 1 176 ? -2.648 8.959 -17.596 1.00 40.03 176 PRO A CA 1
ATOM 1304 C C . PRO A 1 176 ? -1.231 9.560 -17.675 1.00 40.03 176 PRO A C 1
ATOM 1306 O O . PRO A 1 176 ? -1.027 10.689 -17.224 1.00 40.03 176 PRO A O 1
ATOM 1309 N N . PRO A 1 177 ? -0.256 8.864 -18.289 1.00 46.88 177 PRO A N 1
ATOM 1310 C CA . PRO A 1 177 ? 1.121 9.351 -18.444 1.00 46.88 177 PRO A CA 1
ATOM 1311 C C . PRO A 1 177 ? 1.256 10.555 -19.398 1.00 46.88 177 PRO A C 1
ATOM 1313 O O . PRO A 1 177 ? 2.360 10.991 -19.710 1.00 46.88 177 PRO A O 1
ATOM 1316 N N . SER A 1 178 ? 0.151 11.114 -19.889 1.00 41.44 178 SER A N 1
ATOM 1317 C CA . SER A 1 178 ? 0.141 12.173 -20.893 1.00 41.44 178 SER A CA 1
ATOM 1318 C C . SER A 1 178 ? 0.244 13.561 -20.259 1.00 41.44 178 SER A C 1
ATOM 1320 O O . SER A 1 178 ? -0.728 14.311 -20.183 1.00 41.44 178 SER A O 1
ATOM 1322 N N . GLY A 1 179 ? 1.452 13.900 -19.831 1.00 46.16 179 GLY A N 1
ATOM 1323 C CA . GLY A 1 179 ? 1.922 15.271 -19.672 1.00 46.16 179 GLY A CA 1
ATOM 1324 C C . GLY A 1 179 ? 3.427 15.278 -19.941 1.00 46.16 179 GLY A C 1
ATOM 1325 O O . GLY A 1 179 ? 4.096 14.340 -19.508 1.00 46.16 179 GLY A O 1
ATOM 1326 N N . PRO A 1 180 ? 3.975 16.260 -20.678 1.00 45.59 180 PRO A N 1
ATOM 1327 C CA . PRO A 1 180 ? 5.389 16.273 -21.035 1.00 45.59 180 PRO A CA 1
ATOM 1328 C C . PRO A 1 180 ? 6.230 16.291 -19.755 1.00 45.59 180 PRO A C 1
ATOM 1330 O O . PRO A 1 180 ? 6.307 17.308 -19.062 1.00 45.59 180 PRO A O 1
ATOM 1333 N N . GLY A 1 181 ? 6.865 15.159 -19.438 1.00 50.12 181 GLY A N 1
ATOM 1334 C CA . GLY A 1 181 ? 7.787 15.036 -18.305 1.00 50.12 181 GLY A CA 1
ATOM 1335 C C . GLY A 1 181 ? 8.862 16.128 -18.322 1.00 50.12 181 GLY A C 1
ATOM 1336 O O . GLY A 1 181 ? 9.283 16.587 -17.266 1.00 50.12 181 GLY A O 1
ATOM 1337 N N . ASP A 1 182 ? 9.194 16.636 -19.511 1.00 50.50 182 ASP A N 1
ATOM 1338 C CA . ASP A 1 182 ? 10.137 17.727 -19.753 1.00 50.50 182 ASP A CA 1
ATOM 1339 C C . ASP A 1 182 ? 9.696 19.091 -19.210 1.00 50.50 182 ASP A C 1
ATOM 1341 O O . ASP A 1 182 ? 10.540 19.924 -18.877 1.00 50.50 182 ASP A O 1
ATOM 1345 N N . GLU A 1 183 ? 8.396 19.384 -19.161 1.00 48.62 183 GLU A N 1
ATOM 1346 C CA . GLU A 1 183 ? 7.894 20.670 -18.656 1.00 48.62 183 GLU A CA 1
ATOM 1347 C C . GLU A 1 183 ? 7.878 20.683 -17.128 1.00 48.62 183 GLU A C 1
ATOM 1349 O O . GLU A 1 183 ? 8.271 21.668 -16.502 1.00 48.62 183 GLU A O 1
ATOM 1354 N N . LEU A 1 184 ? 7.551 19.537 -16.528 1.00 47.44 184 LEU A N 1
ATOM 1355 C CA . LEU A 1 184 ? 7.647 19.354 -15.092 1.00 47.44 184 LEU A CA 1
ATOM 1356 C C . LEU A 1 184 ? 9.108 19.258 -14.623 1.00 47.44 184 LEU A C 1
ATOM 1358 O O . LEU A 1 184 ? 9.469 19.900 -13.641 1.00 47.44 184 LEU A O 1
ATOM 1362 N N . ALA A 1 185 ? 9.970 18.524 -15.335 1.00 47.94 185 ALA A N 1
ATOM 1363 C CA . ALA A 1 185 ? 11.409 18.474 -15.062 1.00 47.94 185 ALA A CA 1
ATOM 1364 C C . ALA A 1 185 ? 12.043 19.877 -15.108 1.00 47.94 185 ALA A C 1
ATOM 1366 O O . ALA A 1 185 ? 12.872 20.207 -14.257 1.00 47.94 185 ALA A O 1
ATOM 1367 N N . ARG A 1 186 ? 11.584 20.740 -16.029 1.00 52.00 186 ARG A N 1
ATOM 1368 C CA . ARG A 1 186 ? 11.942 22.168 -16.066 1.00 52.00 186 ARG A CA 1
ATOM 1369 C C . ARG A 1 186 ? 11.363 22.963 -14.890 1.00 52.00 186 ARG A C 1
ATOM 1371 O O . ARG A 1 186 ? 12.077 23.792 -14.330 1.00 52.00 186 ARG A O 1
ATOM 1378 N N . SER A 1 187 ? 10.114 22.720 -14.483 1.00 48.19 187 SER A N 1
ATOM 1379 C CA . SER A 1 187 ? 9.453 23.496 -13.421 1.00 48.19 187 SER A CA 1
ATOM 1380 C C . SER A 1 187 ? 9.980 23.209 -12.011 1.00 48.19 187 SER A C 1
ATOM 1382 O O . SER A 1 187 ? 9.889 24.081 -11.152 1.00 48.19 187 SER A O 1
ATOM 1384 N N . VAL A 1 188 ? 10.532 22.014 -11.743 1.00 50.88 188 VAL A N 1
ATOM 1385 C CA . VAL A 1 188 ? 11.132 21.698 -10.424 1.00 50.88 188 VAL A CA 1
ATOM 1386 C C . VAL A 1 188 ? 12.575 22.212 -10.288 1.00 50.88 188 VAL A C 1
ATOM 1388 O O . VAL A 1 188 ? 13.200 22.008 -9.249 1.00 50.88 188 VAL A O 1
ATOM 1391 N N . GLY A 1 189 ? 13.119 22.886 -11.311 1.00 42.94 189 GLY A N 1
ATOM 1392 C CA . GLY A 1 189 ? 14.420 23.552 -11.234 1.00 42.94 189 GLY A CA 1
ATOM 1393 C C . GLY A 1 189 ? 15.560 22.635 -10.780 1.00 42.94 189 GLY A C 1
ATOM 1394 O O . GLY A 1 189 ? 16.386 23.058 -9.969 1.00 42.94 189 GLY A O 1
ATOM 1395 N N . ARG A 1 190 ? 15.602 21.372 -11.236 1.00 48.81 190 ARG A N 1
ATOM 1396 C CA . ARG A 1 190 ? 16.676 20.440 -10.863 1.00 48.81 190 ARG A CA 1
ATOM 1397 C C . ARG A 1 190 ? 17.388 19.801 -12.042 1.00 48.81 190 ARG A C 1
ATOM 1399 O O . ARG A 1 190 ? 16.798 19.440 -13.051 1.00 48.81 190 ARG A O 1
ATOM 1406 N N . ALA A 1 191 ? 18.695 19.728 -11.798 1.00 45.19 191 ALA A N 1
ATOM 1407 C CA . ALA A 1 191 ? 19.794 19.221 -12.588 1.00 45.19 191 ALA A CA 1
ATOM 1408 C C . ALA A 1 191 ? 19.430 18.026 -13.470 1.00 45.19 191 ALA A C 1
ATOM 1410 O O . ALA A 1 191 ? 18.762 17.090 -13.029 1.00 45.19 191 ALA A O 1
ATOM 1411 N N . ALA A 1 192 ? 19.983 18.040 -14.684 1.00 48.59 192 ALA A N 1
ATOM 1412 C CA . ALA A 1 192 ? 20.248 16.831 -15.450 1.00 48.59 192 ALA A CA 1
ATOM 1413 C C . ALA A 1 192 ? 20.705 15.695 -14.510 1.00 48.59 192 ALA A C 1
ATOM 1415 O O . ALA A 1 192 ? 21.374 16.001 -13.510 1.00 48.59 192 ALA A O 1
ATOM 1416 N N . PRO A 1 193 ? 20.358 14.418 -14.795 1.00 51.00 193 PRO A N 1
ATOM 1417 C CA . PRO A 1 193 ? 20.881 13.287 -14.029 1.00 51.00 193 PRO A CA 1
ATOM 1418 C C . PRO A 1 193 ? 22.372 13.534 -13.807 1.00 51.00 193 PRO A C 1
ATOM 1420 O O . PRO A 1 193 ? 23.039 13.936 -14.766 1.00 51.00 193 PRO A O 1
ATOM 1423 N N . PRO A 1 194 ? 22.859 13.461 -12.555 1.00 52.84 194 PRO A N 1
ATOM 1424 C CA . PRO A 1 194 ? 24.198 13.910 -12.236 1.00 52.84 194 PRO A CA 1
ATOM 1425 C C . PRO A 1 194 ? 25.163 13.179 -13.159 1.00 52.84 194 PRO A C 1
ATOM 1427 O O . PRO A 1 194 ? 25.357 11.971 -13.048 1.00 52.84 194 PRO A O 1
ATOM 1430 N N . ASN A 1 195 ? 25.711 13.927 -14.116 1.00 56.78 195 ASN A N 1
ATOM 1431 C CA . ASN A 1 195 ? 26.643 13.434 -15.115 1.00 56.78 195 ASN A CA 1
ATOM 1432 C C . ASN A 1 195 ? 28.004 13.357 -14.418 1.00 56.78 195 ASN A C 1
ATOM 1434 O O . ASN A 1 195 ? 28.939 14.094 -14.726 1.00 56.78 195 ASN A O 1
ATOM 1438 N N . HIS A 1 196 ? 28.067 12.565 -13.349 1.00 63.91 196 HIS A N 1
ATOM 1439 C CA . HIS A 1 196 ? 29.327 12.254 -12.717 1.00 63.91 196 HIS A CA 1
ATOM 1440 C C . HIS A 1 196 ? 30.051 11.324 -13.685 1.00 63.91 196 HIS A C 1
ATOM 1442 O O . HIS A 1 196 ? 29.484 10.290 -14.050 1.00 63.91 196 HIS A O 1
ATOM 1448 N N . PRO A 1 197 ? 31.263 11.682 -14.141 1.00 76.62 197 PRO A N 1
ATOM 1449 C CA . PRO A 1 197 ? 32.075 10.734 -14.879 1.00 76.62 197 PRO A CA 1
ATOM 1450 C C . PRO A 1 197 ? 32.182 9.468 -14.031 1.00 76.62 197 PRO A C 1
ATOM 1452 O O . PRO A 1 197 ? 32.454 9.544 -12.829 1.00 76.62 197 PRO A O 1
ATOM 1455 N N . LEU A 1 198 ? 31.893 8.322 -14.646 1.00 83.56 198 LEU A N 1
ATOM 1456 C CA . LEU A 1 198 ? 31.993 7.044 -13.960 1.00 83.56 198 LEU A CA 1
ATOM 1457 C C . LEU A 1 198 ? 33.422 6.893 -13.420 1.00 83.56 198 LEU A C 1
ATOM 1459 O O . LEU A 1 198 ? 34.374 7.253 -14.124 1.00 83.56 198 LEU A O 1
ATOM 1463 N N . PRO A 1 199 ? 33.593 6.398 -12.182 1.00 85.94 199 PRO A N 1
ATOM 1464 C CA . PRO A 1 199 ? 34.922 6.159 -11.651 1.00 85.94 199 PRO A CA 1
ATOM 1465 C C . PRO A 1 199 ? 35.670 5.206 -12.590 1.00 85.94 199 PRO A C 1
ATOM 1467 O O . PRO A 1 199 ? 35.122 4.189 -13.012 1.00 85.94 199 PRO A O 1
ATOM 1470 N N . GLY A 1 200 ? 36.924 5.525 -12.914 1.00 86.81 200 GLY A N 1
ATOM 1471 C CA . GLY A 1 200 ? 37.776 4.606 -13.666 1.00 86.81 200 GLY A CA 1
ATOM 1472 C C . GLY A 1 200 ? 38.003 3.293 -12.904 1.00 86.81 200 GLY A C 1
ATOM 1473 O O . GLY A 1 200 ? 37.960 3.265 -11.673 1.00 86.81 200 GLY A O 1
ATOM 1474 N N . GLY A 1 201 ? 38.285 2.218 -13.642 1.00 86.38 201 GLY A N 1
ATOM 1475 C CA . GLY A 1 201 ? 38.488 0.873 -13.095 1.00 86.38 201 GLY A CA 1
ATOM 1476 C C . GLY A 1 201 ? 37.250 -0.018 -13.197 1.00 86.38 201 GLY A C 1
ATOM 1477 O O . GLY A 1 201 ? 36.206 0.398 -13.696 1.00 86.38 201 GLY A O 1
ATOM 1478 N N . GLU A 1 202 ? 37.387 -1.263 -12.746 1.00 87.81 202 GLU A N 1
ATOM 1479 C CA . GLU A 1 202 ? 36.298 -2.242 -12.757 1.00 87.81 202 GLU A CA 1
ATOM 1480 C C . GLU A 1 202 ? 35.202 -1.834 -11.761 1.00 87.81 202 GLU A C 1
ATOM 1482 O O . GLU A 1 202 ? 35.471 -1.557 -10.587 1.00 87.81 202 GLU A O 1
ATOM 1487 N N . GLY A 1 203 ? 33.959 -1.769 -12.246 1.00 87.19 203 GLY A N 1
ATOM 1488 C CA . GLY A 1 203 ? 32.786 -1.549 -11.406 1.00 87.19 203 GLY A CA 1
ATOM 1489 C C . GLY A 1 203 ? 3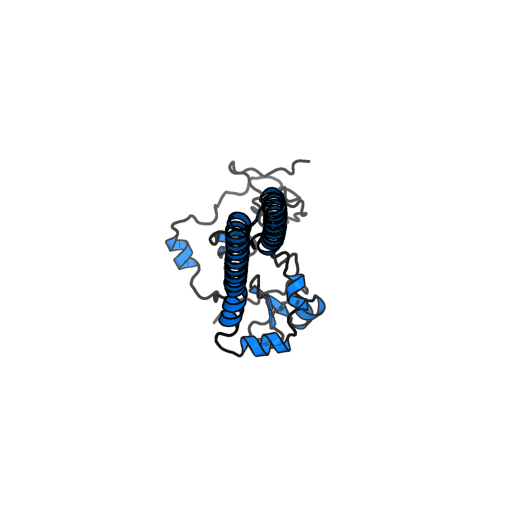2.493 -2.753 -10.499 1.00 87.19 203 GLY A C 1
ATOM 1490 O O . GLY A 1 203 ? 33.080 -3.824 -10.658 1.00 87.19 203 GLY A O 1
ATOM 1491 N N . PRO A 1 204 ? 31.585 -2.608 -9.522 1.00 90.12 204 PRO A N 1
ATOM 1492 C CA . PRO A 1 204 ? 31.206 -3.718 -8.660 1.00 90.12 204 PRO A CA 1
ATOM 1493 C C . PRO A 1 204 ? 30.490 -4.817 -9.462 1.00 90.12 204 PRO A C 1
ATOM 1495 O O . PRO A 1 204 ? 29.606 -4.533 -10.264 1.00 90.12 204 PRO A O 1
ATOM 1498 N N . THR A 1 205 ? 30.815 -6.081 -9.184 1.00 93.19 205 THR A N 1
ATOM 1499 C CA . THR A 1 205 ? 30.141 -7.261 -9.765 1.00 93.19 205 THR A CA 1
ATOM 1500 C C . THR A 1 205 ? 28.829 -7.617 -9.056 1.00 93.19 205 THR A C 1
ATOM 1502 O O . THR A 1 205 ? 28.111 -8.521 -9.478 1.00 93.19 205 THR A O 1
ATOM 1505 N N . ALA A 1 206 ? 28.495 -6.922 -7.965 1.00 92.88 206 ALA A N 1
ATOM 1506 C CA . ALA A 1 206 ? 27.236 -7.071 -7.247 1.00 92.88 206 ALA A CA 1
ATOM 1507 C C . ALA A 1 206 ? 26.799 -5.746 -6.614 1.00 92.88 206 ALA A C 1
ATOM 1509 O O . ALA A 1 206 ? 27.620 -4.933 -6.185 1.00 92.88 206 ALA A O 1
ATOM 1510 N N . CYS A 1 207 ? 25.489 -5.528 -6.525 1.00 91.81 207 CYS A N 1
ATOM 1511 C CA . CYS A 1 207 ? 24.946 -4.328 -5.903 1.00 91.81 207 CYS A CA 1
ATOM 1512 C C . CYS A 1 207 ? 25.152 -4.350 -4.375 1.00 91.81 207 CYS A C 1
ATOM 1514 O O . CYS A 1 207 ? 24.721 -5.304 -3.729 1.00 91.81 207 CYS A O 1
ATOM 1516 N N . PRO A 1 208 ? 25.709 -3.291 -3.759 1.00 89.12 208 PRO A N 1
ATOM 1517 C CA . PRO A 1 208 ? 25.897 -3.233 -2.308 1.00 89.12 208 PRO A CA 1
ATOM 1518 C C . PRO A 1 208 ? 24.582 -3.157 -1.517 1.00 89.12 208 PRO A C 1
ATOM 1520 O O . PRO A 1 208 ? 24.587 -3.446 -0.326 1.00 89.12 208 PRO A O 1
ATOM 1523 N N . ASP A 1 209 ? 23.469 -2.774 -2.155 1.00 87.12 209 ASP A N 1
ATOM 1524 C CA . ASP A 1 209 ? 22.173 -2.609 -1.485 1.00 87.12 209 ASP A CA 1
ATOM 1525 C C . ASP A 1 209 ? 21.275 -3.854 -1.589 1.00 87.12 209 ASP A C 1
ATOM 1527 O O . ASP A 1 209 ? 20.527 -4.143 -0.659 1.00 87.12 209 ASP A O 1
ATOM 1531 N N . CYS A 1 210 ? 21.310 -4.587 -2.710 1.00 87.50 210 CYS A N 1
ATOM 1532 C CA . CYS A 1 210 ? 20.437 -5.752 -2.930 1.00 87.50 210 CYS A CA 1
ATOM 1533 C C . CYS A 1 210 ? 21.181 -7.064 -3.198 1.00 87.50 210 CYS A C 1
ATOM 1535 O O . CYS A 1 210 ? 20.532 -8.078 -3.445 1.00 87.50 210 CYS A O 1
ATOM 1537 N N . SER A 1 211 ? 22.516 -7.040 -3.220 1.00 91.19 211 SER A N 1
ATOM 1538 C CA . SER A 1 211 ? 23.385 -8.186 -3.528 1.00 91.19 211 SER A CA 1
ATOM 1539 C C . SER A 1 211 ? 23.140 -8.841 -4.894 1.00 91.19 211 SER A C 1
ATOM 1541 O O . SER A 1 211 ? 23.712 -9.887 -5.183 1.00 91.19 211 SER A O 1
ATOM 1543 N N . GLY A 1 212 ? 22.317 -8.230 -5.752 1.00 88.31 212 GLY A N 1
ATOM 1544 C CA . GLY A 1 212 ? 22.067 -8.705 -7.107 1.00 88.31 212 GLY A CA 1
ATOM 1545 C C . GLY A 1 212 ? 23.350 -8.655 -7.925 1.00 88.31 212 GLY A C 1
ATOM 1546 O O . GLY A 1 212 ? 24.045 -7.635 -7.901 1.00 88.31 212 GLY A O 1
ATOM 1547 N N . SER A 1 213 ? 23.657 -9.751 -8.620 1.00 91.81 213 SER A N 1
ATOM 1548 C CA . SER A 1 213 ? 24.797 -9.824 -9.532 1.00 91.81 213 SER A CA 1
ATOM 1549 C C . SER A 1 213 ? 24.636 -8.783 -10.634 1.00 91.81 213 SER A C 1
ATOM 1551 O O . SER A 1 213 ? 23.549 -8.618 -11.186 1.00 91.81 213 SER A O 1
ATOM 1553 N N . LEU A 1 214 ? 25.712 -8.051 -10.886 1.00 88.00 214 LEU A N 1
ATOM 1554 C CA . LEU A 1 214 ? 25.832 -7.088 -11.959 1.00 88.00 214 LEU A CA 1
ATOM 1555 C C . LEU A 1 214 ? 26.726 -7.738 -13.011 1.00 88.00 214 LEU A C 1
ATOM 1557 O O . LEU A 1 214 ? 27.871 -8.077 -12.711 1.00 88.00 214 LEU A O 1
ATOM 1561 N N . GLU A 1 215 ? 26.212 -7.890 -14.225 1.00 82.31 215 GLU A N 1
ATOM 1562 C CA . GLU A 1 215 ? 26.973 -8.348 -15.391 1.00 82.31 215 GLU A CA 1
ATOM 1563 C C . GLU A 1 215 ? 27.267 -7.150 -16.310 1.00 82.31 215 GLU A C 1
ATOM 1565 O O . GLU A 1 215 ? 26.607 -6.983 -17.336 1.00 82.31 215 GLU A O 1
ATOM 1570 N N . PRO A 1 216 ? 28.174 -6.226 -15.942 1.00 64.62 216 PRO A N 1
ATOM 1571 C CA . PRO A 1 216 ? 28.451 -5.093 -16.803 1.00 64.62 216 PRO A CA 1
ATOM 1572 C C . PRO A 1 216 ? 29.397 -5.505 -17.937 1.00 64.62 216 PRO A C 1
ATOM 1574 O O . PRO A 1 216 ? 30.590 -5.696 -17.714 1.00 64.62 216 PRO A O 1
ATOM 1577 N N . GLU A 1 217 ? 28.887 -5.550 -19.169 1.00 71.69 217 GLU A N 1
ATOM 1578 C CA . GLU A 1 217 ? 29.726 -5.289 -20.351 1.00 71.69 217 GLU A CA 1
ATOM 1579 C C . GLU A 1 217 ? 30.198 -3.816 -20.362 1.00 71.69 217 GLU A C 1
ATOM 1581 O O . GLU A 1 217 ? 31.266 -3.506 -20.886 1.00 71.69 217 GLU A O 1
ATOM 1586 N N . GLU A 1 218 ? 29.453 -2.917 -19.697 1.00 77.62 218 GLU A N 1
ATOM 1587 C CA . GLU A 1 218 ? 29.770 -1.495 -19.525 1.00 77.62 218 GLU A CA 1
ATOM 1588 C C . GLU A 1 218 ? 29.544 -1.023 -18.073 1.00 77.62 218 GLU A C 1
ATOM 1590 O O . GLU A 1 218 ? 28.609 -1.479 -17.410 1.00 77.62 218 GLU A O 1
ATOM 1595 N N . PRO A 1 219 ? 30.363 -0.093 -17.544 1.00 79.31 219 PRO A N 1
ATOM 1596 C CA . PRO A 1 219 ? 30.220 0.400 -16.177 1.00 79.31 219 PRO A CA 1
ATOM 1597 C C . PRO A 1 219 ? 28.887 1.142 -15.975 1.00 79.31 219 PRO A C 1
ATOM 1599 O O . PRO A 1 219 ? 28.551 2.071 -16.705 1.00 79.31 219 PRO A O 1
ATOM 1602 N N . LEU A 1 220 ? 28.136 0.762 -14.938 1.00 83.38 220 LEU A N 1
ATOM 1603 C CA . LEU A 1 220 ? 26.811 1.314 -14.634 1.00 83.38 220 LEU A CA 1
ATOM 1604 C C . LEU A 1 220 ? 26.865 2.245 -13.422 1.00 83.38 220 LEU A C 1
ATOM 1606 O O . LEU A 1 220 ? 27.375 1.863 -12.376 1.00 83.38 220 LEU A O 1
ATOM 1610 N N . ALA A 1 221 ? 26.268 3.438 -13.500 1.00 86.25 221 ALA A N 1
ATOM 1611 C CA . ALA A 1 221 ? 26.140 4.324 -12.333 1.00 86.25 221 ALA A CA 1
ATOM 1612 C C . ALA A 1 221 ? 25.119 3.810 -11.295 1.00 86.25 221 ALA A C 1
ATOM 1614 O O . ALA A 1 221 ? 25.182 4.179 -10.120 1.00 86.25 221 ALA A O 1
ATOM 1615 N N . PHE A 1 222 ? 24.181 2.955 -11.717 1.00 85.94 222 PHE A N 1
ATOM 1616 C CA . PHE A 1 222 ? 23.051 2.482 -10.916 1.00 85.94 222 PHE A CA 1
ATOM 1617 C C . PHE A 1 222 ? 22.823 0.979 -11.105 1.00 85.94 222 PHE A C 1
ATOM 1619 O O . PHE A 1 222 ? 23.073 0.426 -12.173 1.00 85.94 222 PHE A O 1
ATOM 1626 N N . CYS A 1 223 ? 22.314 0.316 -10.068 1.00 85.44 223 CYS A N 1
ATOM 1627 C CA . CYS A 1 223 ? 21.934 -1.093 -10.117 1.00 85.44 223 CYS A CA 1
ATOM 1628 C C . CYS A 1 223 ? 20.628 -1.291 -10.903 1.00 85.44 223 CYS A C 1
ATOM 1630 O O . CYS A 1 223 ? 19.603 -0.722 -10.524 1.00 85.44 223 CYS A O 1
ATOM 1632 N N . TYR A 1 224 ? 20.628 -2.161 -11.918 1.00 79.19 224 TYR A N 1
ATOM 1633 C CA . TYR A 1 224 ? 19.425 -2.482 -12.704 1.00 79.19 224 TYR A CA 1
ATOM 1634 C C . TYR A 1 224 ? 18.396 -3.347 -11.956 1.00 79.19 224 TYR A C 1
ATOM 1636 O O . TYR A 1 224 ? 17.245 -3.417 -12.370 1.00 79.19 224 TYR A O 1
ATOM 1644 N N . HIS A 1 225 ? 18.767 -3.961 -10.825 1.00 78.62 225 HIS A N 1
ATOM 1645 C CA . HIS A 1 225 ? 17.834 -4.742 -9.998 1.00 78.62 225 HIS A CA 1
ATOM 1646 C C . HIS A 1 225 ? 17.024 -3.884 -9.025 1.00 78.62 225 HIS A C 1
ATOM 1648 O O . HIS A 1 225 ? 15.843 -4.139 -8.802 1.00 78.62 225 HIS A O 1
ATOM 1654 N N . CYS A 1 226 ? 17.654 -2.889 -8.389 1.00 79.44 226 CYS A N 1
ATOM 1655 C CA . CYS A 1 226 ? 17.034 -2.143 -7.285 1.00 79.44 226 CYS A CA 1
ATOM 1656 C C . CYS A 1 226 ? 17.011 -0.619 -7.466 1.00 79.44 226 CYS A C 1
ATOM 1658 O O . CYS A 1 226 ? 16.335 0.067 -6.692 1.00 79.44 226 CYS A O 1
ATOM 1660 N N . GLY A 1 227 ? 17.734 -0.088 -8.455 1.00 78.56 227 GLY A N 1
ATOM 1661 C CA . GLY A 1 227 ? 17.891 1.346 -8.701 1.00 78.56 227 GLY A CA 1
ATOM 1662 C C . GLY A 1 227 ? 18.860 2.065 -7.753 1.00 78.56 227 GLY A C 1
ATOM 1663 O O . GLY A 1 227 ? 18.956 3.289 -7.795 1.00 78.56 227 GLY A O 1
ATOM 1664 N N . GLY A 1 228 ? 19.564 1.340 -6.875 1.00 83.44 228 GLY A N 1
ATOM 1665 C CA . GLY A 1 228 ? 20.549 1.919 -5.957 1.00 83.44 228 GLY A CA 1
ATOM 1666 C C . GLY A 1 228 ? 21.765 2.480 -6.698 1.00 83.44 228 GLY A C 1
ATOM 1667 O O . GLY A 1 228 ? 22.264 1.850 -7.632 1.00 83.44 228 GLY A O 1
ATOM 1668 N N . SER A 1 229 ? 22.254 3.655 -6.281 1.00 87.75 229 SER A N 1
ATOM 1669 C CA . SER A 1 229 ? 23.500 4.226 -6.816 1.00 87.75 229 SER A CA 1
ATOM 1670 C C . SER A 1 229 ? 24.667 3.290 -6.520 1.00 87.75 229 SER A C 1
ATOM 1672 O O . SER A 1 229 ? 24.853 2.880 -5.370 1.00 87.75 229 SER A O 1
ATOM 1674 N N . LEU A 1 230 ? 25.462 2.985 -7.542 1.00 91.31 230 LEU A N 1
ATOM 1675 C CA . LEU A 1 230 ? 26.710 2.224 -7.429 1.00 91.31 230 LEU A CA 1
ATOM 1676 C C . LEU A 1 230 ? 27.911 3.137 -7.165 1.00 91.31 230 LEU A C 1
ATOM 1678 O O . LEU A 1 230 ? 28.988 2.651 -6.829 1.00 91.31 230 LEU A O 1
ATOM 1682 N N . VAL A 1 231 ? 27.716 4.453 -7.259 1.00 90.88 231 VAL A N 1
ATOM 1683 C CA . VAL A 1 231 ? 28.739 5.474 -7.020 1.00 90.88 231 VAL A CA 1
ATOM 1684 C C . VAL A 1 231 ? 28.421 6.228 -5.724 1.00 90.88 231 VAL A C 1
ATOM 1686 O O . VAL A 1 231 ? 27.266 6.581 -5.461 1.00 90.88 231 VAL A O 1
ATOM 1689 N N . ASP A 1 232 ? 29.429 6.417 -4.872 1.00 89.94 232 ASP A N 1
ATOM 1690 C CA . ASP A 1 232 ? 29.328 7.184 -3.627 1.00 89.94 232 ASP A CA 1
ATOM 1691 C C . ASP A 1 232 ? 29.312 8.707 -3.907 1.00 89.94 232 ASP A C 1
ATOM 1693 O O . ASP A 1 232 ? 29.628 9.143 -5.017 1.00 89.94 232 ASP A O 1
ATOM 1697 N N . PRO A 1 233 ? 28.961 9.562 -2.926 1.00 86.12 233 PRO A N 1
ATOM 1698 C CA . PRO A 1 233 ? 28.985 11.017 -3.108 1.00 86.12 233 PRO A CA 1
ATOM 1699 C C . PRO A 1 233 ? 30.368 11.601 -3.445 1.00 86.12 233 PRO A C 1
ATOM 1701 O O . PRO A 1 233 ? 30.456 12.763 -3.834 1.00 86.12 233 PRO A O 1
ATOM 1704 N N . GLN A 1 234 ? 31.448 10.832 -3.267 1.00 89.00 234 GLN A N 1
ATOM 1705 C CA . GLN A 1 234 ? 32.814 11.214 -3.623 1.00 89.00 234 GLN A CA 1
ATOM 1706 C C . GLN A 1 234 ? 33.200 10.766 -5.044 1.00 89.00 234 GLN A C 1
ATOM 1708 O O . GLN A 1 234 ? 34.345 10.969 -5.446 1.00 89.00 234 GLN A O 1
ATOM 1713 N N . GLY A 1 235 ? 32.278 10.170 -5.809 1.00 87.06 235 GLY A N 1
ATOM 1714 C CA . GLY A 1 235 ? 32.540 9.716 -7.173 1.00 87.06 235 GLY A CA 1
ATOM 1715 C C . GLY A 1 235 ? 33.348 8.419 -7.243 1.00 87.06 235 GLY A C 1
ATOM 1716 O O . GLY A 1 235 ? 34.083 8.220 -8.206 1.00 87.06 235 GLY A O 1
ATOM 1717 N N . ARG A 1 236 ? 33.270 7.548 -6.229 1.00 92.12 236 ARG A N 1
ATOM 1718 C CA . ARG A 1 236 ? 33.947 6.238 -6.209 1.00 92.12 236 ARG A CA 1
ATOM 1719 C C . ARG A 1 236 ? 32.938 5.100 -6.235 1.00 92.12 236 ARG A C 1
ATOM 1721 O O . ARG A 1 236 ? 31.831 5.235 -5.722 1.00 92.12 236 ARG A O 1
ATOM 1728 N N . TRP A 1 237 ? 33.345 3.948 -6.763 1.00 92.81 237 TRP A N 1
ATOM 1729 C CA . TRP A 1 237 ? 32.544 2.729 -6.681 1.00 92.81 237 TRP A CA 1
ATOM 1730 C C . TRP A 1 237 ? 32.251 2.365 -5.221 1.00 92.81 237 TRP A C 1
ATOM 1732 O O . TRP A 1 237 ? 33.166 2.212 -4.403 1.00 92.81 237 TRP A O 1
ATOM 1742 N N . ARG A 1 238 ? 30.966 2.213 -4.887 1.00 92.50 238 ARG A N 1
ATOM 1743 C CA . ARG A 1 238 ? 30.530 1.690 -3.591 1.00 92.50 238 ARG A CA 1
ATOM 1744 C C . ARG A 1 238 ? 30.940 0.226 -3.503 1.00 92.50 238 ARG A C 1
ATOM 1746 O O . ARG A 1 238 ? 30.667 -0.565 -4.401 1.00 92.50 238 ARG A O 1
ATOM 1753 N N . LYS A 1 239 ? 31.591 -0.133 -2.400 1.00 88.94 239 LYS A N 1
ATOM 1754 C CA . LYS A 1 239 ? 32.017 -1.507 -2.133 1.00 88.94 239 LYS A CA 1
ATOM 1755 C C . LYS A 1 239 ? 30.890 -2.281 -1.464 1.00 88.94 239 LYS A C 1
ATOM 1757 O O . LYS A 1 239 ? 30.184 -1.733 -0.617 1.00 88.94 239 LYS A O 1
ATOM 1762 N N . VAL A 1 240 ? 30.762 -3.557 -1.814 1.00 84.75 240 VAL A N 1
ATOM 1763 C CA . VAL A 1 240 ? 29.953 -4.501 -1.041 1.00 84.75 240 VAL A CA 1
ATOM 1764 C C . VAL A 1 240 ? 30.643 -4.674 0.311 1.00 84.75 240 VAL A C 1
ATOM 1766 O O . VAL A 1 240 ? 31.826 -5.011 0.363 1.00 84.75 240 VAL A O 1
ATOM 1769 N N . VAL A 1 241 ? 29.940 -4.361 1.399 1.00 78.69 241 VAL A N 1
ATOM 1770 C CA . VAL A 1 241 ? 30.427 -4.652 2.750 1.00 78.69 241 VAL A CA 1
ATOM 1771 C C . VAL A 1 241 ? 30.183 -6.141 2.969 1.00 78.69 241 VAL A C 1
ATOM 1773 O O . VAL A 1 241 ? 29.030 -6.565 2.971 1.00 78.69 241 VAL A O 1
ATOM 1776 N N . ALA A 1 242 ? 31.267 -6.914 3.024 1.00 66.00 242 ALA A N 1
ATOM 1777 C CA . ALA A 1 242 ? 31.231 -8.346 3.307 1.00 66.00 242 ALA A CA 1
ATOM 1778 C C . ALA A 1 242 ? 30.805 -8.626 4.754 1.00 66.00 242 ALA A C 1
ATOM 1780 O O . ALA A 1 242 ? 31.118 -7.783 5.630 1.00 66.00 242 ALA A O 1
#

Radius of gyration: 28.12 Å; chains: 1; bounding box: 71×41×87 Å

Foldseek 3Di:
DDDPDFAAAPQPRDGDRPPDPQWDAALFQRHIHGVVRCQVQLFHDVLRHVDPCRNVNSVVDDVVNVVVQVVDPCSVVVVVCVVVCVVVVVVVVVVVLVVVLVVVLVVLVVVLVVDPDNPVSVVVNVVSVVVSVVVVVVVVVVVCVVPVDPPPPPQFDQAQQQVVRATDTSDGRDDDPPDPSVVVVVVVPDDRPPPQPQDPDDADQADLVPRHGDDDPDHDQADNSPRHGQADPVRDGDDNDD